Protein AF-R0JXA6-F1 (afdb_monomer)

Structure (mmCIF, N/CA/C/O backbone):
data_AF-R0JXA6-F1
#
_entry.id   AF-R0JXA6-F1
#
loop_
_atom_site.group_PDB
_atom_site.id
_atom_site.type_symbol
_atom_site.label_atom_id
_atom_site.label_alt_id
_atom_site.label_comp_id
_atom_site.label_asym_id
_atom_site.label_entity_id
_atom_site.label_seq_id
_atom_site.pdbx_PDB_ins_code
_atom_site.Cartn_x
_atom_site.Cartn_y
_atom_site.Cartn_z
_atom_site.occupancy
_atom_site.B_iso_or_equiv
_atom_site.auth_seq_id
_atom_site.auth_comp_id
_atom_site.auth_asym_id
_atom_site.auth_atom_id
_atom_site.pdbx_PDB_model_num
ATOM 1 N N . ILE A 1 1 ? 17.135 23.322 -21.094 1.00 38.09 1 ILE A N 1
ATOM 2 C CA . ILE A 1 1 ? 16.362 22.814 -19.926 1.00 38.09 1 ILE A CA 1
ATOM 3 C C . ILE A 1 1 ? 16.546 21.296 -19.694 1.00 38.09 1 ILE A C 1
ATOM 5 O O . ILE A 1 1 ? 16.528 20.871 -18.550 1.00 38.09 1 ILE A O 1
ATOM 9 N N . PHE A 1 2 ? 16.828 20.467 -20.714 1.00 28.83 2 PHE A N 1
ATOM 10 C CA . PHE A 1 2 ? 16.888 18.995 -20.566 1.00 28.83 2 PHE A CA 1
ATOM 11 C C . PHE A 1 2 ? 18.217 18.358 -20.090 1.00 28.83 2 PHE A C 1
ATOM 13 O O . PHE A 1 2 ? 18.237 17.161 -19.816 1.00 28.83 2 PHE A O 1
ATOM 20 N N . GLN A 1 3 ? 19.321 19.099 -19.949 1.00 36.72 3 GLN A N 1
ATOM 21 C CA . GLN A 1 3 ? 20.616 18.506 -19.553 1.00 36.72 3 GLN A CA 1
ATOM 22 C C . GLN A 1 3 ? 20.833 18.382 -18.031 1.00 36.72 3 GLN A C 1
ATOM 24 O O . GLN A 1 3 ? 21.657 17.581 -17.599 1.00 36.72 3 GLN A O 1
ATOM 29 N N . GLN A 1 4 ? 20.072 19.102 -17.200 1.00 40.25 4 GLN A N 1
ATOM 30 C CA . GLN A 1 4 ? 20.310 19.168 -15.746 1.00 40.25 4 GLN A CA 1
ATOM 31 C C . GLN A 1 4 ? 19.774 17.972 -14.932 1.00 40.25 4 GLN A C 1
ATOM 33 O O . GLN A 1 4 ? 19.965 17.925 -13.721 1.00 40.25 4 GLN A O 1
ATOM 38 N N . VAL A 1 5 ? 19.115 16.983 -15.552 1.00 53.22 5 VAL A N 1
ATOM 39 C CA . VAL A 1 5 ? 18.392 15.926 -14.807 1.00 53.22 5 VAL A CA 1
ATOM 40 C C . VAL A 1 5 ? 19.197 14.627 -14.637 1.00 53.22 5 VAL A C 1
ATOM 42 O O . VAL A 1 5 ? 18.775 13.761 -13.878 1.00 53.22 5 VAL A O 1
ATOM 45 N N . ARG A 1 6 ? 20.364 14.471 -15.282 1.00 52.91 6 ARG A N 1
ATOM 46 C CA . ARG A 1 6 ? 21.082 13.177 -15.326 1.00 52.91 6 ARG A CA 1
ATOM 47 C C . ARG A 1 6 ? 21.932 12.838 -14.098 1.00 52.91 6 ARG A C 1
ATOM 49 O O . ARG A 1 6 ? 22.171 11.658 -13.873 1.00 52.91 6 ARG A O 1
ATOM 56 N N . ARG A 1 7 ? 22.376 13.821 -13.309 1.00 54.47 7 ARG A N 1
ATOM 57 C CA . ARG A 1 7 ? 23.274 13.593 -12.162 1.00 54.47 7 ARG A CA 1
ATOM 58 C C . ARG A 1 7 ? 22.661 14.084 -10.848 1.00 54.47 7 ARG A C 1
ATOM 60 O O . ARG A 1 7 ? 21.887 15.044 -10.848 1.00 54.47 7 ARG A O 1
ATOM 67 N N . ASP A 1 8 ? 22.918 13.383 -9.746 1.00 60.38 8 ASP A N 1
ATOM 68 C CA . ASP A 1 8 ? 22.540 13.820 -8.397 1.00 60.38 8 ASP A CA 1
ATOM 69 C C . ASP A 1 8 ? 23.444 14.974 -7.909 1.00 60.38 8 ASP A C 1
ATOM 71 O O . ASP A 1 8 ? 24.370 15.398 -8.604 1.00 60.38 8 ASP A O 1
ATOM 75 N N . ARG A 1 9 ? 23.177 15.513 -6.709 1.00 51.94 9 ARG A N 1
ATOM 76 C CA . ARG A 1 9 ? 23.973 16.613 -6.121 1.00 51.94 9 ARG A CA 1
ATOM 77 C C . ARG A 1 9 ? 25.439 16.209 -5.850 1.00 51.94 9 ARG A C 1
ATOM 79 O O . ARG A 1 9 ? 26.263 17.081 -5.606 1.00 51.94 9 ARG A O 1
ATOM 86 N N . TYR A 1 10 ? 25.759 14.917 -5.929 1.00 64.31 10 TYR A N 1
ATOM 87 C CA . TYR A 1 10 ? 27.091 14.339 -5.747 1.00 64.31 10 TYR A CA 1
ATOM 88 C C . TYR A 1 10 ? 27.736 13.911 -7.077 1.00 64.31 10 TYR A C 1
ATOM 90 O O . TYR A 1 10 ? 28.777 13.261 -7.076 1.00 64.31 10 TYR A O 1
ATOM 98 N N . GLY A 1 11 ? 27.135 14.260 -8.221 1.00 62.19 11 GLY A N 1
ATOM 99 C CA . GLY A 1 11 ? 27.675 13.952 -9.544 1.00 62.19 11 GLY A CA 1
ATOM 100 C C . GLY A 1 11 ? 27.465 12.508 -10.012 1.00 62.19 11 GLY A C 1
ATOM 101 O O . GLY A 1 11 ? 27.946 12.165 -11.092 1.00 62.19 11 GLY A O 1
ATOM 102 N N . ARG A 1 12 ? 26.729 11.673 -9.267 1.00 62.22 12 ARG A N 1
ATOM 103 C CA . ARG A 1 12 ? 26.414 10.289 -9.662 1.00 62.22 12 ARG A CA 1
ATOM 104 C C . ARG A 1 12 ? 25.271 10.268 -10.661 1.00 62.22 12 ARG A C 1
ATOM 106 O O . ARG A 1 12 ? 24.335 11.058 -10.546 1.00 62.22 12 ARG A O 1
ATOM 113 N N . GLU A 1 13 ? 25.327 9.362 -11.630 1.00 63.69 13 GLU A N 1
ATOM 114 C CA . GLU A 1 13 ? 24.221 9.176 -12.567 1.00 63.69 13 GLU A CA 1
ATOM 115 C C . GLU A 1 13 ? 22.973 8.698 -11.825 1.00 63.69 13 GLU A C 1
ATOM 117 O O . GLU A 1 13 ? 23.016 7.751 -11.039 1.00 63.69 13 GLU A O 1
ATOM 122 N N . LYS A 1 14 ? 21.856 9.395 -12.043 1.00 52.75 14 LYS A N 1
ATOM 123 C CA . LYS A 1 14 ? 20.570 9.016 -11.459 1.00 52.75 14 LYS A CA 1
ATOM 124 C C . LYS A 1 14 ? 20.138 7.673 -12.034 1.00 52.75 14 LYS A C 1
ATOM 126 O O . LYS A 1 14 ? 20.163 7.488 -13.251 1.00 52.75 14 LYS A O 1
ATOM 131 N N . SER A 1 15 ? 19.713 6.759 -11.166 1.00 49.03 15 SER A N 1
ATOM 132 C CA . SER A 1 15 ? 19.233 5.450 -11.596 1.00 49.03 15 SER A CA 1
ATOM 133 C C . SER A 1 15 ? 17.968 5.586 -12.453 1.00 49.03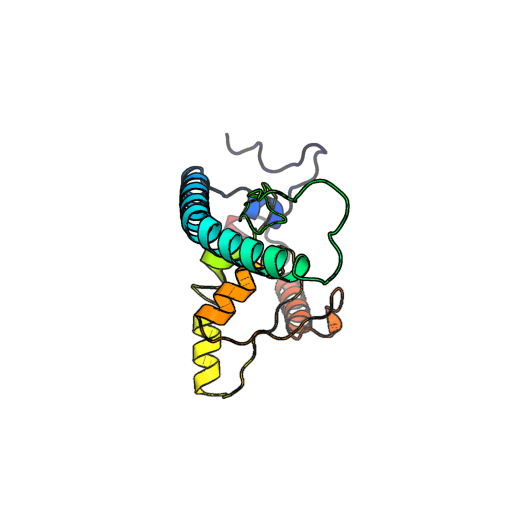 15 SER A C 1
ATOM 135 O O . SER A 1 15 ? 17.256 6.596 -12.416 1.00 49.03 15 SER A O 1
ATOM 137 N N . CYS A 1 16 ? 17.635 4.539 -13.208 1.00 45.44 16 CYS A N 1
ATOM 138 C CA . CYS A 1 16 ? 16.402 4.508 -13.999 1.00 45.44 16 CYS A CA 1
ATOM 139 C C . CYS A 1 16 ? 15.146 4.720 -13.118 1.00 45.44 16 CYS A C 1
ATOM 141 O O . CYS A 1 16 ? 14.184 5.361 -13.544 1.00 45.44 16 CYS A O 1
ATOM 143 N N . ALA A 1 17 ? 15.189 4.279 -11.852 1.00 42.88 17 ALA A N 1
ATOM 144 C CA . ALA A 1 17 ? 14.133 4.501 -10.861 1.00 42.88 17 ALA A CA 1
ATOM 145 C C . ALA A 1 17 ? 14.007 5.979 -10.435 1.00 42.88 17 ALA A C 1
ATOM 147 O O . ALA A 1 17 ? 12.894 6.496 -10.294 1.00 42.88 17 ALA A O 1
ATOM 148 N N . ASP A 1 18 ? 15.130 6.691 -10.307 1.00 41.84 18 ASP A N 1
ATOM 149 C CA . ASP A 1 18 ? 15.157 8.124 -9.987 1.00 41.84 18 ASP A CA 1
ATOM 150 C C . ASP A 1 18 ? 14.596 8.974 -11.136 1.00 41.84 18 ASP A C 1
ATOM 152 O O . ASP A 1 18 ? 13.889 9.962 -10.914 1.00 41.84 18 ASP A O 1
ATOM 156 N N . LEU A 1 19 ? 14.863 8.567 -12.381 1.00 45.12 19 LEU A N 1
ATOM 157 C CA . LEU A 1 19 ? 14.330 9.209 -13.585 1.00 45.12 19 LEU A CA 1
ATOM 158 C C . LEU A 1 19 ? 12.832 8.914 -13.783 1.00 45.12 19 LEU A C 1
ATOM 160 O O . LEU A 1 19 ? 12.080 9.815 -14.158 1.00 45.12 19 LEU A O 1
ATOM 164 N N . ALA A 1 20 ? 12.367 7.703 -13.461 1.00 43.88 20 ALA A N 1
ATOM 165 C CA . ALA A 1 20 ? 10.944 7.345 -13.475 1.00 43.88 20 ALA A CA 1
ATOM 166 C C . ALA A 1 20 ? 10.131 8.061 -12.374 1.00 43.88 20 ALA A C 1
ATOM 168 O O . ALA A 1 20 ? 8.941 8.347 -12.547 1.00 43.88 20 ALA A O 1
ATOM 169 N N . GLY A 1 21 ? 10.770 8.405 -11.250 1.00 45.66 21 GLY A N 1
ATOM 170 C CA . GLY A 1 21 ? 10.194 9.261 -10.207 1.00 45.66 21 GLY A CA 1
ATOM 171 C C . GLY A 1 21 ? 10.061 10.735 -10.615 1.00 45.66 21 GLY A C 1
ATOM 172 O O . GLY A 1 21 ? 9.166 11.426 -10.124 1.00 45.66 21 GLY A O 1
ATOM 173 N N . ALA A 1 22 ? 10.915 11.210 -11.529 1.00 45.78 22 ALA A N 1
ATOM 174 C CA . ALA A 1 22 ? 10.964 12.601 -11.986 1.00 45.78 22 ALA A CA 1
ATOM 175 C C . ALA A 1 22 ? 9.894 12.963 -13.038 1.00 45.78 22 ALA A C 1
ATOM 177 O O . ALA A 1 22 ? 9.630 14.145 -13.253 1.00 45.78 22 ALA A O 1
ATOM 178 N N . LEU A 1 23 ? 9.228 11.979 -13.650 1.00 52.34 23 LEU A N 1
ATOM 179 C CA . LEU A 1 23 ? 8.130 12.172 -14.610 1.00 52.34 23 LEU A CA 1
ATOM 180 C C . LEU A 1 23 ? 6.771 12.347 -13.907 1.00 52.34 23 LEU A C 1
ATOM 182 O O . LEU A 1 23 ? 5.798 11.694 -14.263 1.00 52.34 23 LEU A O 1
ATOM 186 N N . LYS A 1 24 ? 6.700 13.186 -12.867 1.00 61.78 24 LYS A N 1
ATOM 187 C CA . LYS A 1 24 ? 5.415 13.621 -12.293 1.00 61.78 24 LYS A CA 1
ATOM 188 C C . LYS A 1 24 ? 5.091 14.982 -12.890 1.00 61.78 24 LYS A C 1
ATOM 190 O O . LYS A 1 24 ? 5.736 15.971 -12.524 1.00 61.78 24 LYS A O 1
ATOM 195 N N . THR A 1 25 ? 4.120 15.039 -13.794 1.00 71.69 25 THR A N 1
ATOM 196 C CA . THR A 1 25 ? 3.626 16.317 -14.311 1.00 71.69 25 THR A CA 1
ATOM 197 C C . THR A 1 25 ? 3.020 17.128 -13.164 1.00 71.69 25 THR A C 1
ATOM 199 O O . THR A 1 25 ? 2.559 16.582 -12.157 1.00 71.69 25 THR A O 1
ATOM 202 N N . LYS A 1 26 ? 3.054 18.458 -13.273 1.00 79.81 26 LYS A N 1
ATOM 203 C CA . LYS A 1 26 ? 2.444 19.337 -12.266 1.00 79.81 26 LYS A CA 1
ATOM 204 C C . LYS A 1 26 ? 0.949 19.018 -12.096 1.00 79.81 26 LYS A C 1
ATOM 206 O O . LYS A 1 26 ? 0.497 18.868 -10.966 1.00 79.81 26 LYS A O 1
ATOM 211 N N . ALA A 1 27 ? 0.258 18.782 -13.211 1.00 81.50 27 ALA A N 1
ATOM 212 C CA . ALA A 1 27 ? -1.151 18.403 -13.241 1.00 81.50 27 ALA A CA 1
ATOM 213 C C . ALA A 1 27 ? -1.446 17.113 -12.452 1.00 81.50 27 ALA A C 1
ATOM 215 O O . ALA A 1 27 ? -2.366 17.090 -11.645 1.00 81.50 27 ALA A O 1
ATOM 216 N N . GLU A 1 28 ? -0.636 16.057 -12.596 1.00 81.44 28 GLU A N 1
ATOM 217 C CA . GLU A 1 28 ? -0.820 14.813 -11.824 1.00 81.44 28 GLU A CA 1
ATOM 218 C C . GLU A 1 28 ? -0.620 15.005 -10.316 1.00 81.44 28 GLU A C 1
ATOM 220 O O . GLU A 1 28 ? -1.199 14.280 -9.505 1.00 81.44 28 GLU A O 1
ATOM 225 N N . LYS A 1 29 ? 0.241 15.945 -9.908 1.00 84.12 29 LYS A N 1
ATOM 226 C CA . LYS A 1 29 ? 0.433 16.257 -8.485 1.00 84.12 29 LYS A CA 1
ATOM 227 C C . LYS A 1 29 ? -0.777 16.990 -7.922 1.00 84.12 29 LYS A C 1
ATOM 229 O O . LYS A 1 29 ? -1.217 16.644 -6.831 1.00 84.12 29 LYS A O 1
ATOM 234 N N . GLU A 1 30 ? -1.298 17.957 -8.668 1.00 88.06 30 GLU A N 1
ATOM 235 C CA . GLU A 1 30 ? -2.479 18.740 -8.297 1.00 88.06 30 GLU A CA 1
ATOM 236 C C . GLU A 1 30 ? -3.739 17.869 -8.258 1.00 88.06 30 GLU A C 1
ATOM 238 O O . GLU A 1 30 ? -4.468 17.900 -7.270 1.00 88.06 30 GLU A O 1
ATOM 243 N N . ASP A 1 31 ? -3.950 17.014 -9.263 1.00 89.06 31 ASP A N 1
ATOM 244 C CA . ASP A 1 31 ? -5.075 16.073 -9.284 1.00 89.06 31 ASP A CA 1
ATOM 245 C C . ASP A 1 31 ? -5.018 15.090 -8.110 1.00 89.06 31 ASP A C 1
ATOM 247 O O . ASP A 1 31 ? -6.015 14.878 -7.421 1.00 89.06 31 ASP A O 1
ATOM 251 N N . ALA A 1 32 ? -3.837 14.532 -7.830 1.00 89.56 32 ALA A N 1
ATOM 252 C CA . ALA A 1 32 ? -3.657 13.650 -6.685 1.00 89.56 32 ALA A CA 1
ATOM 253 C C . ALA A 1 32 ? -3.911 14.367 -5.354 1.00 89.56 32 ALA A C 1
ATOM 255 O O . ALA A 1 32 ? -4.528 13.786 -4.469 1.00 89.56 32 ALA A O 1
ATOM 256 N N . ALA A 1 33 ? -3.449 15.612 -5.200 1.00 91.75 33 ALA A N 1
ATOM 257 C CA . ALA A 1 33 ? -3.692 16.393 -3.990 1.00 91.75 33 ALA A CA 1
ATOM 258 C C . ALA A 1 33 ? -5.194 16.631 -3.781 1.00 91.75 33 ALA A C 1
ATOM 260 O O . ALA A 1 33 ? -5.701 16.346 -2.700 1.00 91.75 33 ALA A O 1
ATOM 261 N N . ARG A 1 34 ? -5.907 17.039 -4.839 1.00 94.06 34 ARG A N 1
ATOM 262 C CA . ARG A 1 34 ? -7.362 17.238 -4.820 1.00 94.06 34 ARG A CA 1
ATOM 263 C C . ARG A 1 34 ? -8.118 15.965 -4.440 1.00 94.06 34 ARG A C 1
ATOM 265 O O . ARG A 1 34 ? -9.003 16.008 -3.595 1.00 94.06 34 ARG A O 1
ATOM 272 N N . LYS A 1 35 ? -7.766 14.823 -5.035 1.00 93.50 35 LYS A N 1
ATOM 273 C CA . LYS A 1 35 ? -8.424 13.540 -4.734 1.00 93.50 35 LYS A CA 1
ATOM 274 C C . LYS A 1 35 ? -8.141 13.062 -3.313 1.00 93.50 35 LYS A C 1
ATOM 276 O O . LYS A 1 35 ? -9.040 12.574 -2.643 1.00 93.50 35 LYS A O 1
ATOM 281 N N . ILE A 1 36 ? -6.908 13.218 -2.832 1.00 93.81 36 ILE A N 1
ATOM 282 C CA . ILE A 1 36 ? -6.553 12.877 -1.447 1.00 93.81 36 ILE A CA 1
ATOM 283 C C . ILE A 1 36 ? -7.290 13.784 -0.457 1.00 93.81 36 ILE A C 1
ATOM 285 O O . ILE A 1 36 ? -7.693 13.323 0.605 1.00 93.81 36 ILE A O 1
ATOM 289 N N . GLU A 1 37 ? -7.474 15.060 -0.785 1.00 95.00 37 GLU A N 1
ATOM 290 C CA . GLU A 1 37 ? -8.262 15.984 0.029 1.00 95.00 37 GLU A CA 1
ATOM 291 C C . GLU A 1 37 ? -9.735 15.570 0.096 1.00 95.00 37 GLU A C 1
ATOM 293 O O . GLU A 1 37 ? -10.278 15.490 1.194 1.00 95.00 37 GLU A O 1
ATOM 298 N N . GLN A 1 38 ? -10.342 15.211 -1.039 1.00 94.88 38 GLN A N 1
ATOM 299 C CA . GLN A 1 38 ? -11.707 14.670 -1.080 1.00 94.88 38 GLN A CA 1
ATOM 300 C C . GLN A 1 38 ? -11.843 13.403 -0.229 1.00 94.88 38 GLN A C 1
ATOM 302 O O . GLN A 1 38 ? -12.703 13.344 0.644 1.00 94.88 38 GLN A O 1
ATOM 307 N N . LEU A 1 39 ? -10.935 12.437 -0.398 1.00 93.19 39 LEU A N 1
ATOM 308 C CA . LEU A 1 39 ? -10.937 11.214 0.409 1.00 93.19 39 LEU A CA 1
ATOM 309 C C . LEU A 1 39 ? -10.770 11.509 1.901 1.00 93.19 39 LEU A C 1
ATOM 311 O O . LEU A 1 39 ? -11.441 10.909 2.730 1.00 93.19 39 LEU A O 1
ATOM 315 N N . ASN A 1 40 ? -9.896 12.445 2.270 1.00 95.44 40 ASN A N 1
ATOM 316 C CA . ASN A 1 40 ? -9.742 12.839 3.667 1.00 95.44 40 ASN A CA 1
ATOM 317 C C . ASN A 1 40 ? -11.005 13.501 4.230 1.00 95.44 40 ASN A C 1
ATOM 319 O O . ASN A 1 40 ? -11.307 13.276 5.397 1.00 95.44 40 ASN A O 1
ATOM 323 N N . ALA A 1 41 ? -11.728 14.293 3.434 1.00 95.44 41 ALA A N 1
ATOM 324 C CA . ALA A 1 41 ? -12.981 14.917 3.856 1.00 95.44 41 ALA A CA 1
ATOM 325 C C . ALA A 1 41 ? -14.085 13.878 4.117 1.00 95.44 41 ALA A C 1
ATOM 327 O O . ALA A 1 41 ? -14.880 14.048 5.038 1.00 95.44 41 ALA A O 1
ATOM 328 N N . GLU A 1 42 ? -14.103 12.791 3.345 1.00 93.44 42 GLU A N 1
ATOM 329 C CA . GLU A 1 42 ? -15.022 11.664 3.539 1.00 93.44 42 GLU A CA 1
ATOM 330 C C . GLU A 1 42 ? -14.611 10.775 4.725 1.00 93.44 42 GLU A C 1
ATOM 332 O O . GLU A 1 42 ? -15.461 10.325 5.491 1.00 93.44 42 GLU A O 1
ATOM 337 N N . LEU A 1 43 ? -13.309 10.539 4.911 1.00 93.00 43 LEU A N 1
ATOM 338 C CA . LEU A 1 43 ? -12.784 9.646 5.950 1.00 93.00 43 LEU A CA 1
ATOM 339 C C . LEU A 1 43 ? -12.745 10.277 7.343 1.00 93.00 43 LEU A C 1
ATOM 341 O O . LEU A 1 43 ? -12.917 9.565 8.330 1.00 93.00 43 LEU A O 1
ATOM 345 N N . GLU A 1 44 ? -12.505 11.585 7.448 1.00 94.75 44 GLU A N 1
ATOM 346 C CA . GLU A 1 44 ? -12.400 12.278 8.735 1.00 94.75 44 GLU A CA 1
ATOM 347 C C . GLU A 1 44 ? -13.613 12.067 9.658 1.00 94.75 44 GLU A C 1
ATOM 349 O O . GLU A 1 44 ? -13.389 11.718 10.822 1.00 94.75 44 GLU A O 1
ATOM 354 N N . PRO A 1 45 ? -14.876 12.244 9.215 1.00 95.62 45 PRO A N 1
ATOM 355 C CA . PRO A 1 45 ? -16.024 12.012 10.088 1.00 95.62 45 PRO A CA 1
ATOM 356 C C . PRO A 1 45 ? -16.117 10.554 10.550 1.00 95.62 45 PRO A C 1
ATOM 358 O O . PRO A 1 45 ? -16.340 10.327 11.736 1.00 95.62 45 PRO A O 1
ATOM 361 N N . LEU A 1 46 ? -15.862 9.588 9.662 1.00 92.81 46 LEU A N 1
ATOM 362 C CA . LEU A 1 46 ? -15.917 8.157 9.983 1.00 92.81 46 LEU A CA 1
ATOM 363 C C . LEU A 1 46 ? -14.873 7.777 11.039 1.00 92.81 46 LEU A C 1
ATOM 365 O O . LEU A 1 46 ? -15.186 7.161 12.054 1.00 92.81 46 LEU A O 1
ATOM 369 N N . GLN A 1 47 ? -13.628 8.210 10.843 1.00 92.81 47 GLN A N 1
ATOM 370 C CA . GLN A 1 47 ? -12.550 7.944 11.794 1.00 92.81 47 GLN A CA 1
ATOM 371 C C . GLN A 1 47 ? -12.748 8.676 13.125 1.00 92.81 47 GLN A C 1
ATOM 373 O O . GLN A 1 47 ? -12.361 8.164 14.176 1.00 92.81 47 GLN A O 1
ATOM 378 N N . ARG A 1 48 ? -13.354 9.868 13.103 1.00 94.12 48 ARG A N 1
ATOM 379 C CA . ARG A 1 48 ? -13.727 10.579 14.328 1.00 94.12 48 ARG A CA 1
ATOM 380 C C . ARG A 1 48 ? -14.780 9.798 15.109 1.00 94.12 48 ARG A C 1
ATOM 382 O O . ARG A 1 48 ? -14.618 9.652 16.315 1.00 94.12 48 ARG A O 1
ATOM 389 N N . GLU A 1 49 ? -15.814 9.284 14.450 1.00 93.56 49 GLU A N 1
ATOM 390 C CA . GLU A 1 49 ? -16.858 8.474 15.093 1.00 93.56 49 GLU A CA 1
ATOM 391 C C . GLU A 1 49 ? -16.281 7.192 15.709 1.00 93.56 49 GLU A C 1
ATOM 393 O O . GLU A 1 49 ? -16.524 6.904 16.883 1.00 93.56 49 GLU A O 1
ATOM 398 N N . GLU A 1 50 ? -15.434 6.462 14.976 1.00 91.69 50 GLU A N 1
ATOM 399 C CA . GLU A 1 50 ? -14.724 5.290 15.511 1.00 91.69 50 GLU A CA 1
ATOM 400 C C . GLU A 1 50 ? -13.842 5.646 16.719 1.00 91.69 50 GLU A C 1
ATOM 402 O O . GLU A 1 50 ? -13.784 4.918 17.720 1.00 91.69 50 GLU A O 1
ATOM 407 N N . TRP A 1 51 ? -13.161 6.790 16.659 1.00 93.44 51 TRP A N 1
ATOM 408 C CA . TRP A 1 51 ? -12.344 7.279 17.761 1.00 93.44 51 TRP A CA 1
ATOM 409 C C . TRP A 1 51 ? -13.188 7.653 18.986 1.00 93.44 51 TRP A C 1
ATOM 411 O O . TRP A 1 51 ? -12.827 7.308 20.111 1.00 93.44 51 TRP A O 1
ATOM 421 N N . GLU A 1 52 ? -14.327 8.314 18.792 1.00 92.56 52 GLU A N 1
ATOM 422 C CA . GLU A 1 52 ? -15.248 8.680 19.870 1.00 92.56 52 GLU A CA 1
ATOM 423 C C . GLU A 1 52 ? -15.834 7.440 20.547 1.00 92.56 52 GLU A C 1
ATOM 425 O O . GLU A 1 52 ? -15.850 7.366 21.778 1.00 92.56 52 GLU A O 1
ATOM 430 N N . LEU A 1 53 ? -16.241 6.436 19.766 1.00 91.38 53 LEU A N 1
ATOM 431 C CA . LEU A 1 53 ? -16.727 5.155 20.278 1.00 91.38 53 LEU A CA 1
ATOM 432 C C . LEU A 1 53 ? -15.644 4.427 21.077 1.00 91.38 53 LEU A C 1
ATOM 434 O O . LEU A 1 53 ? -15.866 4.059 22.234 1.00 91.38 53 LEU A O 1
ATOM 438 N N . SER A 1 54 ? -14.454 4.262 20.498 1.00 89.31 54 SER A N 1
ATOM 439 C CA . SER A 1 54 ? -13.351 3.552 21.149 1.00 89.31 54 SER A CA 1
ATOM 440 C C . SER A 1 54 ? -12.874 4.256 22.422 1.00 89.31 54 SER A C 1
ATOM 442 O O . SER A 1 54 ? -12.670 3.604 23.449 1.00 89.31 54 SER A O 1
ATOM 444 N N . GLU A 1 55 ? -12.751 5.585 22.415 1.00 88.06 55 GLU A N 1
ATOM 445 C CA . GLU A 1 55 ? -12.360 6.347 23.599 1.00 88.06 55 GLU A CA 1
ATOM 446 C C . GLU A 1 55 ? -13.473 6.375 24.651 1.00 88.06 55 GLU A C 1
ATOM 448 O O . GLU A 1 55 ? -13.175 6.260 25.844 1.00 88.06 55 GLU A O 1
ATOM 453 N N . SER A 1 56 ? -14.742 6.471 24.242 1.00 84.69 56 SER A N 1
ATOM 454 C CA . SER A 1 56 ? -15.891 6.360 25.147 1.00 84.69 56 SER A CA 1
ATOM 455 C C . SER A 1 56 ? -15.857 5.025 25.888 1.00 84.69 56 SER A C 1
ATOM 457 O O . SER A 1 56 ? -15.803 5.026 27.121 1.00 84.69 56 SER A O 1
ATOM 459 N N . MET A 1 57 ? -15.738 3.907 25.159 1.00 86.62 57 MET A N 1
ATOM 460 C CA . MET A 1 57 ? -15.606 2.556 25.721 1.00 86.62 57 MET A CA 1
ATOM 461 C C . MET A 1 57 ? -14.384 2.426 26.636 1.00 86.62 57 MET A C 1
ATOM 463 O O . MET A 1 57 ? -14.471 1.901 27.748 1.00 86.62 57 MET A O 1
ATOM 467 N N . ARG A 1 58 ? -13.230 2.969 26.223 1.00 82.75 58 ARG A N 1
ATOM 468 C CA . ARG A 1 58 ? -11.994 2.974 27.025 1.00 82.75 58 ARG A CA 1
ATOM 469 C C . ARG A 1 58 ? -12.174 3.701 28.361 1.00 82.75 58 ARG A C 1
ATOM 471 O O . ARG A 1 58 ? -11.422 3.438 29.311 1.00 82.75 58 ARG A O 1
ATOM 478 N N . ARG A 1 59 ? -13.110 4.649 28.436 1.00 77.81 59 ARG A N 1
ATOM 479 C CA . ARG A 1 59 ? -13.395 5.470 29.618 1.00 77.81 59 ARG A CA 1
ATOM 480 C C . ARG A 1 59 ? -14.606 5.001 30.421 1.00 77.81 59 ARG A C 1
ATOM 482 O O . ARG A 1 59 ? -14.730 5.459 31.551 1.00 77.81 59 ARG A O 1
ATOM 489 N N . THR A 1 60 ? -15.421 4.069 29.926 1.00 77.44 60 THR A N 1
ATOM 490 C CA . THR A 1 60 ? -16.586 3.509 30.646 1.00 77.44 60 THR A CA 1
ATOM 491 C C . THR A 1 60 ? -16.210 2.569 31.808 1.00 77.44 60 THR A C 1
ATOM 493 O O . THR A 1 60 ? -17.068 1.903 32.376 1.00 77.44 60 THR A O 1
ATOM 496 N N . GLY A 1 61 ? -14.931 2.485 32.189 1.00 71.00 61 GLY A N 1
ATOM 497 C CA . GLY A 1 61 ? -14.498 1.690 33.341 1.00 71.00 61 GLY A CA 1
ATOM 498 C C . GLY A 1 61 ? -14.978 2.262 34.683 1.00 71.00 61 GLY A C 1
ATOM 499 O O . GLY A 1 61 ? -15.189 3.462 34.819 1.00 71.00 61 GLY A O 1
ATOM 500 N N . LEU A 1 62 ? -15.060 1.408 35.712 1.00 62.97 62 LEU A N 1
ATOM 501 C CA . LEU A 1 62 ? -15.506 1.764 37.075 1.00 62.97 62 LEU A CA 1
ATOM 502 C C . LEU A 1 62 ? -14.684 2.869 37.769 1.00 62.97 62 LEU A C 1
ATOM 504 O O . LEU A 1 62 ? -15.128 3.433 38.766 1.00 62.97 62 LEU A O 1
ATOM 508 N N . ARG A 1 63 ? -13.472 3.170 37.286 1.00 70.38 63 ARG A N 1
ATOM 509 C CA . ARG A 1 63 ? -12.605 4.221 37.836 1.00 70.38 63 ARG A CA 1
ATOM 510 C C . ARG A 1 63 ? -12.431 5.344 36.824 1.00 70.38 63 ARG A C 1
ATOM 512 O O . ARG A 1 63 ? -11.974 5.109 35.705 1.00 70.38 63 ARG A O 1
ATOM 519 N N . ASN A 1 64 ? -12.686 6.576 37.263 1.00 70.88 64 ASN A N 1
ATOM 520 C CA . ASN A 1 64 ? -12.313 7.767 36.509 1.00 70.88 64 ASN A CA 1
ATOM 521 C C . ASN A 1 64 ? -10.800 7.763 36.260 1.00 70.88 64 ASN A C 1
ATOM 523 O O . ASN A 1 64 ? -10.005 7.819 37.198 1.00 70.88 64 ASN A O 1
ATOM 527 N N . LYS A 1 65 ? -10.399 7.694 34.987 1.00 74.56 65 LYS A N 1
ATOM 528 C CA . LYS A 1 65 ? -8.986 7.791 34.613 1.00 74.56 65 LYS A CA 1
ATOM 529 C C . LYS A 1 65 ? -8.484 9.216 34.891 1.00 74.56 65 LYS A C 1
ATOM 531 O O . LYS A 1 65 ? -9.103 10.160 34.387 1.00 74.56 65 LYS A O 1
ATOM 536 N N . PRO A 1 66 ? -7.393 9.383 35.663 1.00 77.06 66 PRO A N 1
ATOM 537 C CA . PRO A 1 66 ? -6.826 10.696 35.943 1.00 77.06 66 PRO A CA 1
ATOM 538 C C . PRO A 1 66 ? -6.256 11.331 34.665 1.00 77.06 66 PRO A C 1
ATOM 540 O O . PRO A 1 66 ? -5.826 10.631 33.748 1.00 77.06 66 PRO A O 1
ATOM 543 N N . GLY A 1 67 ? -6.239 12.665 34.613 1.00 82.19 67 GLY A N 1
ATOM 544 C CA . GLY A 1 67 ? -5.654 13.440 33.513 1.00 82.19 67 GLY A CA 1
ATOM 545 C C . GLY A 1 67 ? -6.661 14.061 32.536 1.00 82.19 67 GLY A C 1
ATOM 546 O O . GLY A 1 67 ? -7.876 13.862 32.620 1.00 82.19 67 GLY A O 1
ATOM 547 N N . ARG A 1 68 ? -6.136 14.864 31.600 1.00 82.81 68 ARG A N 1
ATOM 548 C CA . ARG A 1 68 ? -6.928 15.594 30.596 1.00 82.81 68 ARG A CA 1
ATOM 549 C C . ARG A 1 68 ? -7.655 14.614 29.670 1.00 82.81 68 ARG A C 1
ATOM 551 O O . ARG A 1 68 ? -7.071 13.635 29.208 1.00 82.81 68 ARG A O 1
ATOM 558 N N . LYS A 1 69 ? -8.925 14.900 29.362 1.00 82.56 69 LYS A N 1
ATOM 559 C CA . LYS A 1 69 ? -9.673 14.150 28.343 1.00 82.56 69 LYS A CA 1
ATOM 560 C C . LYS A 1 69 ? -8.953 14.282 26.994 1.00 82.56 69 LYS A C 1
ATOM 562 O O . LYS A 1 69 ? -8.616 15.410 26.617 1.00 82.56 69 LYS A O 1
ATOM 567 N N . PRO A 1 70 ? -8.683 13.171 26.291 1.00 86.69 70 PRO A N 1
ATOM 568 C CA . PRO A 1 70 ? -8.074 13.256 24.977 1.00 86.69 70 PRO A CA 1
ATOM 569 C C . PRO A 1 70 ? -9.039 13.964 24.021 1.00 86.69 70 PRO A C 1
ATOM 571 O O . PRO A 1 70 ? -10.251 13.975 24.231 1.00 86.69 70 PRO A O 1
ATOM 574 N N . GLN A 1 71 ? -8.476 14.623 23.017 1.00 90.44 71 GLN A N 1
ATOM 575 C CA . GLN A 1 71 ? -9.212 15.401 22.026 1.00 90.44 71 GLN A CA 1
ATOM 576 C C . GLN A 1 71 ? -8.882 14.845 20.649 1.00 90.44 71 GLN A C 1
ATOM 578 O O . GLN A 1 71 ? -7.719 14.523 20.388 1.00 90.44 71 GLN A O 1
ATOM 583 N N . TRP A 1 72 ? -9.893 14.772 19.787 1.00 92.12 72 TRP A N 1
ATOM 584 C CA . TRP A 1 72 ? -9.723 14.355 18.404 1.00 92.12 72 TRP A CA 1
ATOM 585 C C . TRP A 1 72 ? -8.730 15.259 17.665 1.00 92.12 72 TRP A C 1
ATOM 587 O O . TRP A 1 72 ? -8.720 16.480 17.850 1.00 92.12 72 TRP A O 1
ATOM 597 N N . ARG A 1 73 ? -7.879 14.654 16.831 1.00 93.06 73 ARG A N 1
ATOM 598 C CA . ARG A 1 73 ? -6.932 15.359 15.958 1.00 93.06 73 ARG A CA 1
ATOM 599 C C . ARG A 1 73 ? -6.803 14.615 14.638 1.00 93.06 73 ARG A C 1
ATOM 601 O O . ARG A 1 73 ? -6.495 13.429 14.647 1.00 93.06 73 ARG A O 1
ATOM 608 N N . TRP A 1 74 ? -6.942 15.324 13.521 1.00 93.94 74 TRP A N 1
ATOM 609 C CA . TRP A 1 74 ? -6.810 14.747 12.183 1.00 93.94 74 TRP A CA 1
ATOM 610 C C . TRP A 1 74 ? -5.353 14.754 11.698 1.00 93.94 74 TRP A C 1
ATOM 612 O O . TRP A 1 74 ? -4.820 15.773 11.256 1.00 93.94 74 TRP A O 1
ATOM 622 N N . THR A 1 75 ? -4.673 13.618 11.836 1.00 93.38 75 THR A N 1
ATOM 623 C CA . THR A 1 75 ? -3.225 13.445 11.632 1.00 93.38 75 THR A CA 1
ATOM 624 C C . THR A 1 75 ? -2.929 12.128 10.917 1.00 93.38 75 THR A C 1
ATOM 626 O O . THR A 1 75 ? -3.777 11.243 10.885 1.00 93.38 75 THR A O 1
ATOM 629 N N . GLU A 1 76 ? -1.718 11.964 10.369 1.00 90.19 76 GLU A N 1
ATOM 630 C CA . GLU A 1 76 ? -1.300 10.705 9.716 1.00 90.19 76 GLU A CA 1
ATOM 631 C C . GLU A 1 76 ? -1.491 9.475 10.619 1.00 90.19 76 GLU A C 1
ATOM 633 O O . GLU A 1 76 ? -1.910 8.424 10.149 1.00 90.19 76 GLU A O 1
ATOM 638 N N . ASN A 1 77 ? -1.227 9.619 11.923 1.00 86.75 77 ASN A N 1
ATOM 639 C CA . ASN A 1 77 ? -1.348 8.527 12.893 1.00 86.75 77 ASN A CA 1
ATOM 640 C C . ASN A 1 77 ? -2.797 8.192 13.237 1.00 86.75 77 ASN A C 1
ATOM 642 O O . ASN A 1 77 ? -3.081 7.059 13.612 1.00 86.75 77 ASN A O 1
ATOM 646 N N . THR A 1 78 ? -3.687 9.183 13.177 1.00 87.25 78 THR A N 1
ATOM 647 C CA . THR A 1 78 ? -5.111 8.947 13.412 1.00 87.25 78 THR A CA 1
ATOM 648 C C . THR A 1 78 ? -5.801 8.389 12.180 1.00 87.25 78 THR A C 1
ATOM 650 O O . THR A 1 78 ? -6.788 7.703 12.377 1.00 87.25 78 THR A O 1
ATOM 653 N N . GLY A 1 79 ? -5.197 8.563 10.993 1.00 88.31 79 GLY A N 1
ATOM 654 C CA . GLY A 1 79 ? -5.550 7.905 9.731 1.00 88.31 79 GLY A CA 1
ATOM 655 C C . GLY A 1 79 ? -5.771 8.865 8.554 1.00 88.31 79 GLY A C 1
ATOM 656 O O . GLY A 1 79 ? -6.285 8.456 7.512 1.00 88.31 79 GLY A O 1
ATOM 657 N N . LYS A 1 80 ? -5.333 10.128 8.677 1.00 93.19 80 LYS A N 1
ATO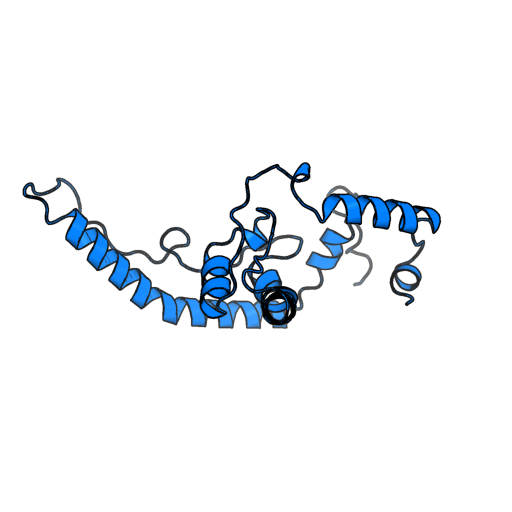M 658 C CA . LYS A 1 80 ? -5.266 11.083 7.563 1.00 93.19 80 LYS A CA 1
ATOM 659 C C . LYS A 1 80 ? -4.328 10.574 6.470 1.00 93.19 80 LYS A C 1
ATOM 661 O O . LYS A 1 80 ? -3.142 10.336 6.710 1.00 93.19 80 LYS A O 1
ATOM 666 N N . LEU A 1 81 ? -4.824 10.521 5.241 1.00 93.38 81 LEU A N 1
ATOM 667 C CA . LEU A 1 81 ? -4.044 10.158 4.067 1.00 93.38 81 LEU A CA 1
ATOM 668 C C . LEU A 1 81 ? -3.110 11.303 3.680 1.00 93.38 81 LEU A C 1
ATOM 670 O O . LEU A 1 81 ? -3.548 12.417 3.382 1.00 93.38 81 LEU A O 1
ATOM 674 N N . VAL A 1 82 ? -1.807 11.021 3.647 1.00 91.88 82 VAL A N 1
ATOM 675 C CA . VAL A 1 82 ? -0.786 11.987 3.233 1.00 91.88 82 VAL A CA 1
ATOM 676 C C . VAL A 1 82 ? 0.123 11.372 2.179 1.00 91.88 82 VAL A C 1
ATOM 678 O O . VAL A 1 82 ? 0.640 10.260 2.309 1.00 91.88 82 VAL A O 1
ATOM 681 N N . ARG A 1 83 ? 0.352 12.131 1.107 1.00 89.50 83 ARG A N 1
ATOM 682 C CA . ARG A 1 83 ? 1.291 11.768 0.048 1.00 89.50 83 ARG A CA 1
ATOM 683 C C . ARG A 1 83 ? 2.611 12.500 0.252 1.00 89.50 83 ARG A C 1
ATOM 685 O O . ARG A 1 83 ? 2.702 13.704 0.028 1.00 89.50 83 ARG A O 1
ATOM 692 N N . LYS A 1 84 ? 3.646 11.760 0.649 1.00 84.44 84 LYS A N 1
ATOM 693 C CA . LYS A 1 84 ? 4.985 12.317 0.884 1.00 84.44 84 LYS A CA 1
ATOM 694 C C . LYS A 1 84 ? 5.757 12.499 -0.431 1.00 84.44 84 LYS A C 1
ATOM 696 O O . LYS A 1 84 ? 5.638 11.664 -1.335 1.00 84.44 84 LYS A O 1
ATOM 701 N N . PRO A 1 85 ? 6.554 13.573 -0.568 1.00 73.62 85 PRO A N 1
ATOM 702 C CA . PRO A 1 85 ? 7.461 13.724 -1.697 1.00 73.62 85 PRO A CA 1
ATOM 703 C C . PRO A 1 85 ? 8.589 12.687 -1.599 1.00 73.62 85 PRO A C 1
ATOM 705 O O . PRO A 1 85 ? 9.198 12.518 -0.548 1.00 73.62 85 PRO A O 1
ATOM 708 N N . GLY A 1 86 ? 8.877 11.996 -2.701 1.00 69.19 86 GLY A N 1
ATOM 709 C CA . GLY A 1 86 ? 9.920 10.973 -2.760 1.00 69.19 86 GLY A CA 1
ATOM 710 C C . GLY A 1 86 ? 10.206 10.516 -4.190 1.00 69.19 86 GLY A C 1
ATOM 711 O O . GLY A 1 86 ? 9.393 10.746 -5.097 1.00 69.19 86 GLY A O 1
ATOM 712 N N . GLY A 1 87 ? 11.376 9.899 -4.379 1.00 67.31 87 GLY A N 1
ATOM 713 C CA . GLY A 1 87 ? 11.739 9.182 -5.604 1.00 67.31 87 GLY A CA 1
ATOM 714 C C . GLY A 1 87 ? 10.975 7.859 -5.720 1.00 67.31 87 GLY A C 1
ATOM 715 O O . GLY A 1 87 ? 10.585 7.279 -4.711 1.00 67.31 87 GLY A O 1
ATOM 716 N N . GLY A 1 88 ? 10.733 7.397 -6.949 1.00 77.81 88 GLY A N 1
ATOM 717 C CA . GLY A 1 88 ? 10.027 6.139 -7.216 1.00 77.81 88 GLY A CA 1
ATOM 718 C C . GLY A 1 88 ? 8.490 6.212 -7.218 1.00 77.81 88 GLY A C 1
ATOM 719 O O . GLY A 1 88 ? 7.875 7.280 -7.364 1.00 77.81 88 GLY A O 1
ATOM 720 N N . ILE A 1 89 ? 7.870 5.030 -7.139 1.00 84.25 89 ILE A N 1
ATOM 721 C CA . ILE A 1 89 ? 6.415 4.834 -7.110 1.00 84.25 89 ILE A CA 1
ATOM 722 C C . ILE A 1 89 ? 5.942 4.951 -5.656 1.00 84.25 89 ILE A C 1
ATOM 724 O O . ILE A 1 89 ? 6.379 4.199 -4.793 1.00 84.25 89 ILE A O 1
ATOM 728 N N . ASP A 1 90 ? 5.066 5.921 -5.390 1.00 90.62 90 ASP A N 1
ATOM 729 C CA . ASP A 1 90 ? 4.422 6.103 -4.084 1.00 90.62 90 ASP A CA 1
ATOM 730 C C . ASP A 1 90 ? 3.128 5.273 -3.985 1.00 90.62 90 ASP A C 1
ATOM 732 O O . ASP A 1 90 ? 2.636 4.774 -4.997 1.00 90.62 90 ASP A O 1
ATOM 736 N N . TRP A 1 91 ? 2.568 5.134 -2.776 1.00 92.12 91 TRP A N 1
ATOM 737 C CA . TRP A 1 91 ? 1.352 4.339 -2.538 1.00 92.12 91 TRP A CA 1
ATOM 738 C C . TRP A 1 91 ? 0.172 4.785 -3.418 1.00 92.12 91 TRP A C 1
ATOM 740 O O . TRP A 1 91 ? -0.544 3.946 -3.957 1.00 92.12 91 TRP A O 1
ATOM 750 N N . TRP A 1 92 ? 0.018 6.098 -3.635 1.00 92.12 92 TRP A N 1
ATOM 751 C CA . TRP A 1 92 ? -1.056 6.668 -4.449 1.00 92.12 92 TRP A CA 1
ATOM 752 C C . TRP A 1 92 ? -0.922 6.266 -5.919 1.00 92.12 92 TRP A C 1
ATOM 754 O O . TRP A 1 92 ? -1.889 5.837 -6.548 1.00 92.12 92 TRP A O 1
ATOM 764 N N . ARG A 1 93 ? 0.285 6.385 -6.484 1.00 89.50 93 ARG A N 1
ATOM 765 C CA . ARG A 1 93 ? 0.566 5.949 -7.858 1.00 89.50 93 ARG A CA 1
ATOM 766 C C . ARG A 1 93 ? 0.463 4.444 -7.998 1.00 89.50 93 ARG A C 1
ATOM 768 O O . ARG A 1 93 ? -0.081 3.987 -8.994 1.00 89.50 93 ARG A O 1
ATOM 775 N N . TYR A 1 94 ? 0.972 3.690 -7.027 1.00 92.31 94 TYR A N 1
ATOM 776 C CA . TYR A 1 94 ? 0.827 2.241 -7.020 1.00 92.31 94 TYR A CA 1
ATOM 777 C C . TYR A 1 94 ? -0.650 1.863 -7.116 1.00 92.31 94 TYR A C 1
ATOM 779 O O . TYR A 1 94 ? -1.049 1.143 -8.026 1.00 92.31 94 TYR A O 1
ATOM 787 N N . GLN A 1 95 ? -1.476 2.466 -6.262 1.00 93.12 95 GLN A N 1
ATOM 788 C CA . GLN A 1 95 ? -2.908 2.224 -6.225 1.00 93.12 95 GLN A CA 1
ATOM 789 C C . GLN A 1 95 ? -3.593 2.554 -7.564 1.00 93.12 95 GLN A C 1
ATOM 791 O O . GLN A 1 95 ? -4.272 1.712 -8.146 1.00 93.12 95 GLN A O 1
ATOM 796 N N . ASN A 1 96 ? -3.380 3.768 -8.079 1.00 90.88 96 ASN A N 1
ATOM 797 C CA . ASN A 1 96 ? -4.108 4.283 -9.244 1.00 90.88 96 ASN A CA 1
ATOM 798 C C . ASN A 1 96 ? -3.569 3.791 -10.596 1.00 90.88 96 ASN A C 1
ATOM 800 O O . ASN A 1 96 ? -4.312 3.785 -11.571 1.00 90.88 96 ASN A O 1
ATOM 804 N N . CYS A 1 97 ? -2.289 3.425 -10.694 1.00 89.56 97 CYS A N 1
ATOM 805 C CA . CYS A 1 97 ? -1.663 3.035 -11.963 1.00 89.56 97 CYS A CA 1
ATOM 806 C C . CYS A 1 97 ? -1.412 1.527 -12.086 1.00 89.56 97 CYS A C 1
ATOM 808 O O . CYS A 1 97 ? -1.197 1.045 -13.201 1.00 89.56 97 CYS A O 1
ATOM 810 N N . ILE A 1 98 ? -1.369 0.801 -10.964 1.00 92.06 98 ILE A N 1
ATOM 811 C CA . ILE A 1 98 ? -1.008 -0.621 -10.926 1.00 92.06 98 ILE A CA 1
ATOM 812 C C . ILE A 1 98 ? -2.118 -1.429 -10.257 1.00 92.06 98 ILE A C 1
ATOM 814 O O . ILE A 1 98 ? -2.727 -2.256 -10.928 1.00 92.06 98 ILE A O 1
ATOM 818 N N . LEU A 1 99 ? -2.412 -1.173 -8.980 1.00 93.19 99 LEU A N 1
ATOM 819 C CA . LEU A 1 99 ? -3.321 -2.004 -8.189 1.00 93.19 99 LEU A CA 1
ATOM 820 C C . LEU A 1 99 ? -4.722 -2.067 -8.810 1.00 93.19 99 LEU A C 1
ATOM 822 O O . LEU A 1 99 ? -5.150 -3.127 -9.256 1.00 93.19 99 LEU A O 1
ATOM 826 N N . ILE A 1 100 ? -5.405 -0.923 -8.896 1.00 93.44 100 ILE A N 1
ATOM 827 C CA . ILE A 1 100 ? -6.785 -0.837 -9.387 1.00 93.44 100 ILE A CA 1
ATOM 828 C C . ILE A 1 100 ? -6.891 -1.197 -10.877 1.00 93.44 100 ILE A C 1
ATOM 830 O O . ILE A 1 100 ? -7.716 -2.042 -11.212 1.00 93.44 100 ILE A O 1
ATOM 834 N N . PRO A 1 101 ? -6.102 -0.607 -11.799 1.00 95.00 101 PRO A N 1
ATOM 835 C CA . PRO A 1 101 ? -6.325 -0.836 -13.227 1.00 95.00 101 PRO A CA 1
ATOM 836 C C . PRO A 1 101 ? -5.715 -2.132 -13.776 1.00 95.00 101 PRO A C 1
ATOM 838 O O . PRO A 1 101 ? -6.056 -2.503 -14.894 1.00 95.00 101 PRO A O 1
ATOM 841 N N . LYS A 1 102 ? -4.778 -2.784 -13.072 1.00 94.25 102 LYS A N 1
ATOM 842 C CA . LYS A 1 102 ? -4.050 -3.950 -13.610 1.00 94.25 102 LYS A CA 1
ATOM 843 C C . LYS A 1 102 ? -4.125 -5.162 -12.696 1.00 94.25 102 LYS A C 1
ATOM 845 O O . LYS A 1 102 ? -4.580 -6.214 -13.126 1.00 94.25 102 LYS A O 1
ATOM 850 N N . LEU A 1 103 ? -3.682 -5.016 -11.448 1.00 94.69 103 LEU A N 1
ATOM 851 C CA . LEU A 1 103 ? -3.520 -6.156 -10.546 1.00 94.69 103 LEU A CA 1
ATOM 852 C C . LEU A 1 103 ? -4.866 -6.740 -10.114 1.00 94.69 103 LEU A C 1
ATOM 854 O O . LEU A 1 103 ? -5.033 -7.952 -10.142 1.00 94.69 103 LEU A O 1
ATOM 858 N N . ILE A 1 104 ? -5.832 -5.892 -9.758 1.00 95.62 104 ILE A N 1
ATOM 859 C CA . ILE A 1 104 ? -7.161 -6.338 -9.328 1.00 95.62 104 ILE A CA 1
ATOM 860 C C . ILE A 1 104 ? -7.932 -7.028 -10.461 1.00 95.62 104 ILE A C 1
ATOM 862 O O . ILE A 1 104 ? -8.426 -8.128 -10.220 1.00 95.62 104 ILE A O 1
ATOM 866 N N . PRO A 1 105 ? -8.023 -6.469 -11.685 1.00 96.62 105 PRO A N 1
ATOM 867 C CA . PRO A 1 105 ? -8.625 -7.174 -12.814 1.00 96.62 105 PRO A CA 1
ATOM 868 C C . PRO A 1 105 ? -7.975 -8.535 -13.065 1.00 96.62 105 PRO A C 1
ATOM 870 O O . PRO A 1 105 ? -8.677 -9.538 -13.130 1.00 96.62 105 PRO A O 1
ATOM 873 N N . PHE A 1 106 ? -6.641 -8.589 -13.082 1.00 96.19 106 PHE A N 1
ATOM 874 C CA . PHE A 1 106 ? -5.905 -9.838 -13.272 1.00 96.19 106 PHE A CA 1
ATOM 875 C C . PHE A 1 106 ? -6.178 -10.866 -12.160 1.00 96.19 106 PHE A C 1
ATOM 877 O O . PHE 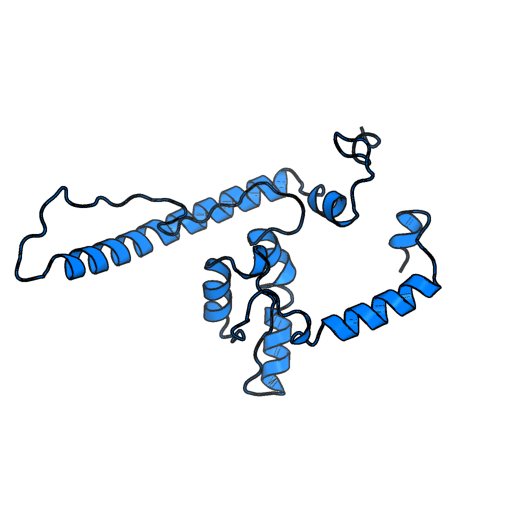A 1 106 ? -6.389 -12.046 -12.434 1.00 96.19 106 PHE A O 1
ATOM 884 N N . ALA A 1 107 ? -6.230 -10.428 -10.899 1.00 96.12 107 ALA A N 1
ATOM 885 C CA . ALA A 1 107 ? -6.576 -11.294 -9.776 1.00 96.12 107 ALA A CA 1
ATOM 886 C C . ALA A 1 107 ? -8.010 -11.834 -9.896 1.00 96.12 107 ALA A C 1
ATOM 888 O O . ALA A 1 107 ? -8.244 -13.011 -9.635 1.00 96.12 107 ALA A O 1
ATOM 889 N N . LYS A 1 108 ? -8.959 -11.002 -10.344 1.00 95.88 108 LYS A N 1
ATOM 890 C CA . LYS A 1 108 ? -10.349 -11.412 -10.588 1.00 95.88 108 LYS A CA 1
ATOM 891 C C . LYS A 1 108 ? -10.480 -12.402 -11.737 1.00 95.88 108 LYS A C 1
ATOM 893 O O . LYS A 1 108 ? -11.267 -13.333 -11.620 1.00 95.88 108 LYS A O 1
ATOM 898 N N . GLU A 1 109 ? -9.708 -12.240 -12.806 1.00 96.62 109 GLU A N 1
ATOM 899 C CA . GLU A 1 109 ? -9.625 -13.233 -13.884 1.00 96.62 109 GLU A CA 1
ATOM 900 C C . GLU A 1 109 ? -9.101 -14.569 -13.343 1.00 96.62 109 GLU A C 1
ATOM 902 O O . GLU A 1 109 ? -9.719 -15.609 -13.546 1.00 96.62 109 GLU A O 1
ATOM 907 N N . CYS A 1 110 ? -8.026 -14.548 -12.550 1.00 95.81 110 CYS A N 1
ATOM 908 C CA . CYS A 1 110 ? -7.485 -15.761 -11.933 1.00 95.81 110 CYS A CA 1
ATOM 909 C C . CYS A 1 110 ? -8.472 -16.439 -10.967 1.00 95.81 110 CYS A C 1
ATOM 911 O O . CYS A 1 110 ? -8.517 -17.668 -10.917 1.00 95.81 110 CYS A O 1
ATOM 913 N N . LEU A 1 111 ? -9.278 -15.660 -10.235 1.00 95.88 111 LEU A N 1
ATOM 914 C CA . LEU A 1 111 ? -10.318 -16.165 -9.333 1.00 95.88 111 LEU A CA 1
ATOM 915 C C . LEU A 1 111 ? -11.425 -16.943 -10.058 1.00 95.88 111 LEU A C 1
ATOM 917 O O . LEU A 1 111 ? -12.024 -17.820 -9.438 1.00 95.88 111 LEU A O 1
ATOM 921 N N . GLN A 1 112 ? -11.687 -16.655 -11.339 1.00 95.25 112 GLN A N 1
ATOM 922 C CA . GLN A 1 112 ? -12.682 -17.391 -12.131 1.00 95.25 112 GLN A CA 1
ATOM 923 C C . GLN A 1 112 ? -12.253 -18.846 -12.350 1.00 95.25 112 GLN A C 1
ATOM 925 O O . GLN A 1 112 ? -13.059 -19.757 -12.181 1.00 95.25 112 GLN A O 1
ATOM 930 N N . ASP A 1 113 ? -10.973 -19.061 -12.664 1.00 95.75 113 ASP A N 1
ATOM 931 C CA . ASP A 1 113 ? -10.418 -20.397 -12.911 1.00 95.75 113 ASP A CA 1
ATOM 932 C C . ASP A 1 113 ? -10.000 -21.113 -11.621 1.00 95.75 113 ASP A C 1
ATOM 934 O O . ASP A 1 113 ? -10.021 -22.342 -11.535 1.00 95.75 113 ASP A O 1
ATOM 938 N N . ARG A 1 114 ? -9.538 -20.348 -10.627 1.00 95.50 114 ARG A N 1
ATOM 939 C CA . ARG A 1 114 ? -8.953 -20.845 -9.378 1.00 95.50 114 ARG A CA 1
ATOM 940 C C . ARG A 1 114 ? -9.633 -20.160 -8.195 1.00 95.50 114 ARG A C 1
ATOM 942 O O . ARG A 1 114 ? -9.133 -19.135 -7.707 1.00 95.50 114 ARG A O 1
ATOM 949 N N . PRO A 1 115 ? -10.751 -20.731 -7.712 1.00 90.56 115 PRO A N 1
ATOM 950 C CA . PRO A 1 115 ? -11.360 -20.302 -6.462 1.00 90.56 115 PRO A CA 1
ATOM 951 C C . PRO A 1 115 ? -10.300 -20.347 -5.354 1.00 90.56 115 PRO A C 1
ATOM 953 O O . PRO A 1 115 ? -9.546 -21.313 -5.291 1.00 90.56 115 PRO A O 1
ATOM 956 N N . GLN A 1 116 ? -10.236 -19.320 -4.497 1.00 92.94 116 GLN A N 1
ATOM 957 C CA . GLN A 1 116 ? -9.194 -19.118 -3.462 1.00 92.94 116 GLN A CA 1
ATOM 958 C C . GLN A 1 116 ? -7.851 -18.549 -3.955 1.00 92.94 116 GLN A C 1
ATOM 960 O O . GLN A 1 116 ? -6.839 -18.643 -3.261 1.00 92.94 116 GLN A O 1
ATOM 965 N N . THR A 1 117 ? -7.811 -17.929 -5.137 1.00 94.69 117 THR A N 1
ATOM 966 C CA . THR A 1 117 ? -6.632 -17.149 -5.540 1.00 94.69 117 THR A CA 1
ATOM 967 C C . THR A 1 117 ? -6.375 -16.013 -4.547 1.00 94.69 117 THR A C 1
ATOM 969 O O . THR A 1 117 ? -7.256 -15.198 -4.281 1.00 94.69 117 THR A O 1
ATOM 972 N N . VAL A 1 118 ? -5.138 -15.926 -4.059 1.00 94.94 118 VAL A N 1
ATOM 973 C CA . VAL A 1 118 ? -4.662 -14.847 -3.186 1.00 94.94 118 VAL A CA 1
ATOM 974 C C . VAL A 1 118 ? -3.541 -14.070 -3.866 1.00 94.94 118 VAL A C 1
ATOM 976 O O . VAL A 1 118 ? -2.686 -14.643 -4.545 1.00 94.94 118 VAL A O 1
ATOM 979 N N . VAL A 1 119 ? -3.520 -12.753 -3.676 1.00 95.12 119 VAL A N 1
ATOM 980 C CA . VAL A 1 119 ? -2.466 -11.881 -4.205 1.00 95.12 119 VAL A CA 1
ATOM 981 C C . VAL 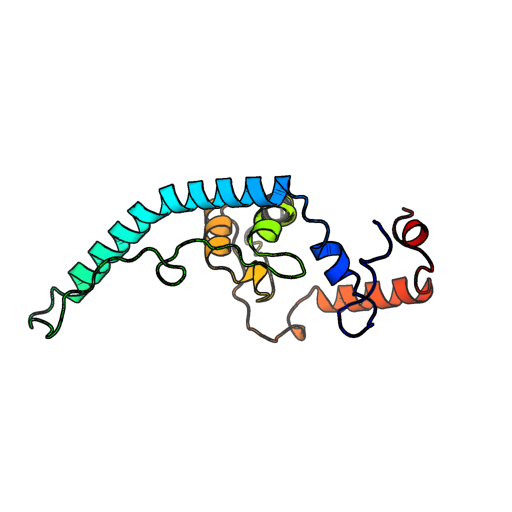A 1 119 ? -1.286 -11.844 -3.239 1.00 95.12 119 VAL A C 1
ATOM 983 O O . VAL A 1 119 ? -1.455 -11.592 -2.048 1.00 95.12 119 VAL A O 1
ATOM 986 N N . MET A 1 120 ? -0.075 -12.059 -3.750 1.00 93.62 120 MET A N 1
ATOM 987 C CA . MET A 1 120 ? 1.166 -11.984 -2.976 1.00 93.62 120 MET A CA 1
ATOM 988 C C . MET A 1 120 ? 1.965 -10.734 -3.362 1.00 93.62 120 MET A C 1
ATOM 990 O O . MET A 1 120 ? 2.328 -10.558 -4.523 1.00 93.62 120 MET A O 1
ATOM 994 N N . GLU A 1 121 ? 2.272 -9.891 -2.375 1.00 91.69 121 GLU A N 1
ATOM 995 C CA . GLU A 1 121 ? 3.096 -8.684 -2.515 1.00 91.69 121 GLU A CA 1
ATOM 996 C C . GLU A 1 121 ? 4.107 -8.602 -1.370 1.00 91.69 121 GLU A C 1
ATOM 998 O O . GLU A 1 121 ? 3.830 -9.033 -0.249 1.00 91.69 121 GLU A O 1
ATOM 1003 N N . ASP A 1 122 ? 5.267 -7.999 -1.629 1.00 91.25 122 ASP A N 1
ATOM 1004 C CA . ASP A 1 122 ? 6.233 -7.695 -0.581 1.00 91.25 122 ASP A CA 1
ATOM 1005 C C . ASP A 1 122 ? 5.789 -6.491 0.279 1.00 91.25 122 ASP A C 1
ATOM 1007 O O . ASP A 1 122 ? 4.871 -5.738 -0.051 1.00 91.25 122 ASP A O 1
ATOM 1011 N N . LYS A 1 123 ? 6.477 -6.266 1.404 1.00 90.06 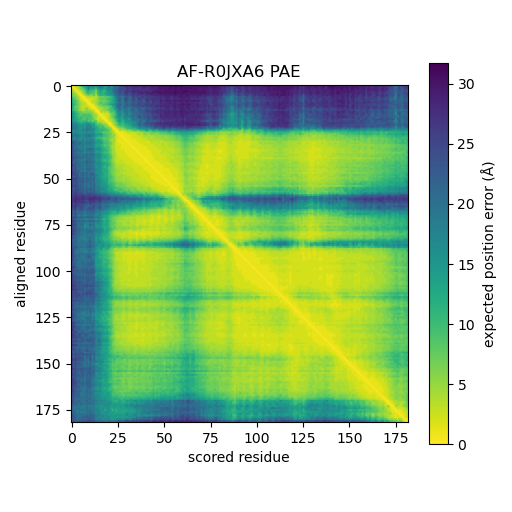123 LYS A N 1
ATOM 1012 C CA . LYS A 1 123 ? 6.195 -5.154 2.332 1.00 90.06 123 LYS A CA 1
ATOM 1013 C C . LYS A 1 123 ? 6.857 -3.826 1.931 1.00 90.06 123 LYS A C 1
ATOM 1015 O O . LYS A 1 123 ? 7.189 -3.018 2.801 1.00 90.06 123 LYS A O 1
ATOM 1020 N N . ALA A 1 124 ? 7.041 -3.566 0.635 1.00 89.31 124 ALA A N 1
ATOM 1021 C CA . ALA A 1 124 ? 7.528 -2.268 0.179 1.00 89.31 124 ALA A CA 1
ATOM 1022 C C . ALA A 1 124 ? 6.607 -1.131 0.681 1.00 89.31 124 ALA A C 1
ATOM 1024 O O . ALA A 1 124 ? 5.389 -1.318 0.762 1.00 89.31 124 ALA A O 1
ATOM 1025 N N . PRO A 1 125 ? 7.128 0.077 0.979 1.00 89.56 125 PRO A N 1
ATOM 1026 C CA . PRO A 1 125 ? 6.326 1.163 1.558 1.00 89.56 125 PRO A CA 1
ATOM 1027 C C . PRO A 1 125 ? 5.070 1.546 0.757 1.00 89.56 125 PRO A C 1
ATOM 1029 O O . PRO A 1 125 ? 4.086 1.997 1.338 1.00 89.56 125 PRO A O 1
ATOM 1032 N N . ALA A 1 126 ? 5.082 1.362 -0.568 1.00 90.69 126 ALA A N 1
ATOM 1033 C CA . ALA A 1 126 ? 3.919 1.613 -1.418 1.00 90.69 126 ALA A CA 1
ATOM 1034 C C . ALA A 1 126 ? 2.792 0.577 -1.221 1.00 90.69 126 ALA A C 1
ATOM 1036 O O . ALA A 1 126 ? 1.617 0.941 -1.308 1.00 90.69 126 ALA A O 1
ATOM 1037 N N . HIS A 1 127 ? 3.141 -0.680 -0.930 1.00 90.81 127 HIS A N 1
ATOM 1038 C CA . HIS A 1 127 ? 2.211 -1.802 -0.732 1.00 90.81 127 HIS A CA 1
ATOM 1039 C C . HIS A 1 127 ? 1.745 -1.904 0.730 1.00 90.81 127 HIS A C 1
ATOM 1041 O O . HIS A 1 127 ? 0.611 -2.294 1.015 1.00 90.81 127 HIS A O 1
ATOM 1047 N N . ALA A 1 128 ? 2.620 -1.525 1.667 1.00 90.81 128 ALA A N 1
ATOM 1048 C CA . ALA A 1 128 ? 2.380 -1.580 3.108 1.00 90.81 128 ALA A CA 1
ATOM 1049 C C . ALA A 1 128 ? 1.522 -0.417 3.643 1.00 90.81 128 ALA A C 1
ATOM 1051 O O . ALA A 1 128 ? 1.195 -0.394 4.829 1.00 90.81 128 ALA A O 1
ATOM 1052 N N . HIS A 1 129 ? 1.162 0.557 2.801 1.00 92.31 129 HIS A N 1
ATOM 1053 C CA . HIS A 1 129 ? 0.291 1.653 3.213 1.00 92.31 129 HIS A CA 1
ATOM 1054 C C . HIS A 1 129 ? -1.083 1.109 3.637 1.00 92.31 129 HIS A C 1
ATOM 1056 O O . HIS A 1 129 ? -1.696 0.337 2.901 1.00 92.31 129 HIS A O 1
ATOM 1062 N N . HIS A 1 130 ? -1.582 1.527 4.806 1.00 88.94 130 HIS A N 1
ATOM 1063 C CA . HIS A 1 130 ? -2.806 0.981 5.414 1.00 88.94 130 HIS A CA 1
ATOM 1064 C C . HIS A 1 130 ? -4.019 1.042 4.472 1.00 88.94 130 HIS A C 1
ATOM 1066 O O . HIS A 1 130 ? -4.821 0.113 4.427 1.00 88.94 130 HIS A O 1
ATOM 1072 N N . TYR A 1 131 ? -4.107 2.100 3.661 1.00 91.81 131 TYR A N 1
ATOM 1073 C CA . TYR A 1 131 ? -5.209 2.290 2.721 1.00 91.81 131 TYR A CA 1
ATOM 1074 C C . TYR A 1 131 ? -5.251 1.245 1.594 1.00 91.81 131 TYR A C 1
ATOM 1076 O O . TYR A 1 131 ? -6.320 0.988 1.054 1.00 91.81 131 TYR A O 1
ATOM 1084 N N . GLN A 1 132 ? -4.137 0.567 1.281 1.00 92.81 132 GLN A N 1
ATOM 1085 C CA . GLN A 1 132 ? -4.161 -0.509 0.282 1.00 92.81 132 GLN A CA 1
ATOM 1086 C C . GLN A 1 132 ? -5.052 -1.667 0.727 1.00 92.81 132 GLN A C 1
ATOM 1088 O O . GLN A 1 132 ? -5.761 -2.236 -0.096 1.00 92.81 132 GLN A O 1
ATOM 1093 N N . SER A 1 133 ? -5.067 -1.992 2.025 1.00 91.44 133 SER A N 1
ATOM 1094 C CA . SER A 1 133 ? -5.941 -3.043 2.556 1.00 91.44 133 SER A CA 1
ATOM 1095 C C . SER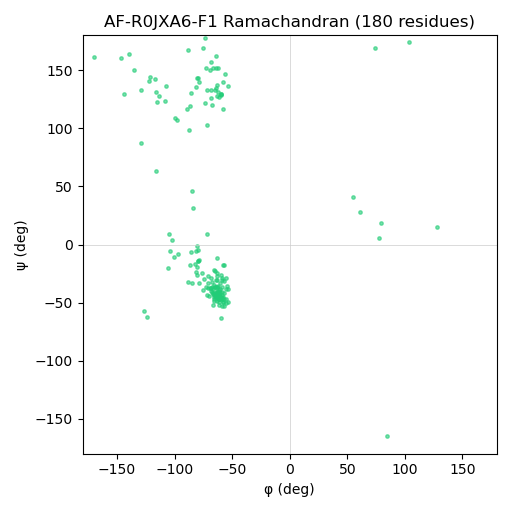 A 1 133 ? -7.417 -2.720 2.322 1.00 91.44 133 SER A C 1
ATOM 1097 O O . SER A 1 133 ? -8.174 -3.611 1.961 1.00 91.44 133 SER A O 1
ATOM 1099 N N . VAL A 1 134 ? -7.805 -1.444 2.449 1.00 92.31 134 VAL A N 1
ATOM 1100 C CA . VAL A 1 134 ? -9.176 -0.987 2.172 1.00 92.31 134 VAL A CA 1
ATOM 1101 C C . VAL A 1 134 ? -9.537 -1.237 0.709 1.00 92.31 134 VAL A C 1
ATOM 1103 O O . VAL A 1 134 ? -10.614 -1.744 0.427 1.00 92.31 134 VAL A O 1
ATOM 1106 N N . ILE A 1 135 ? -8.626 -0.946 -0.222 1.00 94.56 135 ILE A N 1
ATOM 1107 C CA . ILE A 1 135 ? -8.849 -1.186 -1.654 1.00 94.56 135 ILE A CA 1
ATOM 1108 C C . ILE A 1 135 ? -9.012 -2.679 -1.954 1.00 94.56 135 ILE A C 1
ATOM 1110 O O . ILE A 1 135 ? -9.936 -3.051 -2.668 1.00 94.56 135 ILE A O 1
ATOM 1114 N N . TYR A 1 136 ? -8.166 -3.541 -1.387 1.00 95.44 136 TYR A N 1
ATOM 1115 C CA . TYR A 1 136 ? -8.319 -4.993 -1.532 1.00 95.44 136 TYR A CA 1
ATOM 1116 C C . TYR A 1 136 ? -9.678 -5.484 -1.013 1.00 95.44 136 TYR A C 1
ATOM 1118 O O . TYR A 1 136 ? -10.380 -6.192 -1.735 1.00 95.44 136 TYR A O 1
ATOM 1126 N N . SER A 1 137 ? -10.087 -5.036 0.182 1.00 94.38 137 SER A N 1
ATOM 1127 C CA . SER A 1 137 ? -11.404 -5.343 0.753 1.00 94.38 137 SER A CA 1
ATOM 1128 C C . SER A 1 137 ? -12.556 -4.843 -0.121 1.00 94.38 137 SER A C 1
ATOM 1130 O O . SER A 1 137 ? -13.493 -5.590 -0.358 1.00 94.38 137 SER A O 1
ATOM 1132 N N . LEU A 1 138 ? -12.479 -3.617 -0.649 1.00 95.00 138 LEU A N 1
ATOM 1133 C CA . LEU A 1 138 ? -13.512 -3.041 -1.522 1.00 95.00 138 LEU A CA 1
ATOM 1134 C C . LEU A 1 138 ? -13.698 -3.806 -2.836 1.00 95.00 138 LEU A C 1
ATOM 1136 O O . LEU A 1 138 ? -14.745 -3.700 -3.470 1.00 95.00 138 LEU A O 1
ATOM 1140 N N . HIS A 1 139 ? -12.671 -4.525 -3.282 1.00 94.88 139 HIS A N 1
ATOM 1141 C CA . HIS A 1 139 ? -12.707 -5.279 -4.527 1.00 94.88 139 HIS A CA 1
ATOM 1142 C C . HIS A 1 139 ? -12.914 -6.784 -4.329 1.00 94.88 139 HIS A C 1
ATOM 1144 O O . HIS A 1 139 ? -12.912 -7.490 -5.341 1.00 94.88 139 HIS A O 1
ATOM 1150 N N . ASP A 1 140 ? -13.109 -7.251 -3.092 1.00 95.06 140 ASP A N 1
ATOM 1151 C CA . ASP A 1 140 ? -13.239 -8.668 -2.729 1.00 95.06 140 ASP A CA 1
ATOM 1152 C C . ASP A 1 140 ? -12.051 -9.514 -3.218 1.00 95.06 140 ASP A C 1
ATOM 1154 O O . ASP A 1 140 ? -12.211 -10.614 -3.748 1.00 95.06 140 ASP A O 1
ATOM 1158 N N . VAL A 1 141 ? -10.834 -8.972 -3.090 1.00 95.44 141 VAL A N 1
ATOM 1159 C CA . VAL A 1 141 ? -9.592 -9.673 -3.443 1.00 95.44 141 VAL A CA 1
ATOM 1160 C C . VAL A 1 141 ? -8.762 -9.888 -2.187 1.00 95.44 141 VAL A C 1
ATOM 1162 O O . VAL A 1 141 ? -8.382 -8.938 -1.502 1.00 95.44 141 VAL A O 1
ATOM 1165 N N . GLU A 1 142 ? -8.438 -11.146 -1.905 1.00 94.50 142 GLU A N 1
ATOM 1166 C CA . GLU A 1 142 ? -7.612 -11.508 -0.759 1.00 94.50 142 GLU A CA 1
ATOM 1167 C C . GLU A 1 142 ? -6.125 -11.267 -1.032 1.00 94.50 142 GLU A C 1
ATOM 1169 O O . GLU A 1 142 ? -5.600 -11.569 -2.109 1.00 94.50 142 GLU A O 1
ATOM 1174 N N . ARG A 1 143 ? -5.425 -10.751 -0.017 1.00 93.62 143 ARG A N 1
ATOM 1175 C CA . ARG A 1 143 ? -3.976 -10.544 -0.041 1.00 93.62 143 ARG A CA 1
ATOM 1176 C C . ARG A 1 143 ? -3.297 -11.417 1.004 1.00 93.62 143 ARG A C 1
ATOM 1178 O O . ARG A 1 143 ? -3.671 -11.401 2.175 1.00 93.62 143 ARG A O 1
ATOM 1185 N N . LEU A 1 144 ? -2.249 -12.117 0.584 1.00 93.88 144 LEU A N 1
ATOM 1186 C CA . LEU A 1 144 ? -1.422 -12.948 1.446 1.00 93.88 144 LEU A CA 1
ATOM 1187 C C . LEU A 1 144 ? -0.702 -12.095 2.500 1.00 93.88 144 LEU A C 1
ATOM 1189 O O . LEU A 1 144 ? -0.098 -11.062 2.198 1.00 93.88 144 LEU A O 1
ATOM 1193 N N . LEU A 1 145 ? -0.720 -12.559 3.750 1.00 91.38 145 LEU A N 1
ATOM 1194 C CA . LEU A 1 145 ? 0.088 -11.972 4.813 1.00 91.38 145 LEU A CA 1
ATOM 1195 C C . LEU A 1 145 ? 1.576 -12.230 4.543 1.00 91.38 145 LEU A C 1
ATOM 1197 O O . LEU A 1 145 ? 2.014 -13.376 4.513 1.00 91.38 145 LEU A O 1
ATOM 1201 N N . TRP A 1 146 ? 2.360 -11.158 4.408 1.00 92.44 146 TRP A N 1
ATOM 1202 C CA . TRP A 1 146 ? 3.779 -11.255 4.066 1.00 92.44 146 TRP A CA 1
ATOM 1203 C C . TRP A 1 146 ? 4.728 -10.938 5.229 1.00 92.44 146 TRP A C 1
ATOM 1205 O O . TRP A 1 146 ? 4.560 -9.943 5.956 1.00 92.44 146 TRP A O 1
ATOM 1215 N N . CYS A 1 147 ? 5.774 -11.753 5.380 1.00 90.56 147 CYS A N 1
ATOM 1216 C CA . CYS A 1 147 ? 6.890 -11.495 6.285 1.00 90.56 147 CYS A CA 1
ATOM 1217 C C . CYS A 1 147 ? 7.902 -10.525 5.649 1.00 90.56 147 CYS A C 1
ATOM 1219 O O . CYS A 1 147 ? 8.235 -10.601 4.471 1.00 90.56 147 CYS A O 1
ATOM 1221 N N . GLY A 1 148 ? 8.368 -9.542 6.424 1.00 89.00 148 GLY A N 1
ATOM 1222 C CA . GLY A 1 148 ? 9.359 -8.582 5.929 1.00 89.00 148 GLY A CA 1
ATOM 1223 C C . GLY A 1 148 ? 10.723 -9.244 5.716 1.00 89.00 148 GLY A C 1
ATOM 1224 O O . GLY A 1 148 ? 11.071 -10.158 6.454 1.00 89.00 148 GLY A O 1
ATOM 1225 N N . ASN A 1 149 ? 11.506 -8.737 4.759 1.00 88.88 149 ASN A N 1
ATOM 1226 C CA . ASN A 1 149 ? 12.863 -9.211 4.441 1.00 88.88 149 ASN A CA 1
ATOM 1227 C C . ASN A 1 149 ? 12.964 -10.681 3.990 1.00 88.88 149 ASN A C 1
ATOM 1229 O O . ASN A 1 149 ? 14.018 -11.287 4.157 1.00 88.88 149 ASN A O 1
ATOM 1233 N N . SER A 1 150 ? 11.911 -11.231 3.382 1.00 92.06 150 SER A N 1
ATOM 1234 C CA . SER A 1 150 ? 11.900 -12.608 2.861 1.00 92.06 150 SER A CA 1
ATOM 1235 C C . SER A 1 150 ? 11.728 -12.651 1.339 1.00 92.06 150 SER A C 1
ATOM 1237 O O . SER A 1 150 ? 10.704 -13.126 0.854 1.00 92.06 150 SER A O 1
ATOM 1239 N N . PRO A 1 151 ? 12.669 -12.099 0.549 1.00 89.88 151 PRO A N 1
ATOM 1240 C CA . PRO A 1 151 ? 12.576 -12.158 -0.910 1.00 89.88 151 PRO A CA 1
ATOM 1241 C C . PRO A 1 151 ? 12.627 -13.606 -1.427 1.00 89.88 151 PRO A C 1
ATOM 1243 O O . PRO A 1 151 ? 11.980 -13.937 -2.410 1.00 89.88 151 PRO A O 1
ATOM 1246 N N . ASP A 1 152 ? 13.330 -14.491 -0.727 1.00 90.25 152 ASP A N 1
ATOM 1247 C CA . ASP A 1 152 ? 13.464 -15.918 -1.025 1.00 90.25 152 ASP A CA 1
ATOM 1248 C C . ASP A 1 152 ? 12.129 -16.675 -1.051 1.00 90.25 152 ASP A C 1
ATOM 1250 O O . ASP A 1 152 ? 11.973 -17.619 -1.824 1.00 90.25 152 ASP A O 1
ATOM 1254 N N . CYS A 1 153 ? 11.144 -16.240 -0.264 1.00 90.25 153 CYS A N 1
ATOM 1255 C CA . CYS A 1 153 ? 9.803 -16.817 -0.294 1.00 90.25 153 CYS A CA 1
ATOM 1256 C C . CYS A 1 153 ? 8.961 -16.318 -1.481 1.00 90.25 153 CYS A C 1
ATOM 1258 O O . CYS A 1 153 ? 7.889 -16.866 -1.737 1.00 90.25 153 CYS A O 1
ATOM 1260 N N . ASN A 1 154 ? 9.382 -15.256 -2.181 1.00 91.19 154 ASN A N 1
ATOM 1261 C CA . ASN A 1 154 ? 8.595 -14.635 -3.242 1.00 91.19 154 ASN A CA 1
ATOM 1262 C C . ASN A 1 154 ? 8.890 -15.285 -4.601 1.00 91.19 154 ASN A C 1
ATOM 1264 O O . ASN A 1 154 ? 9.979 -15.153 -5.162 1.00 91.19 154 ASN A O 1
ATOM 1268 N N . CYS A 1 155 ? 7.870 -15.913 -5.185 1.00 89.94 155 CYS A N 1
ATOM 1269 C CA . CYS A 1 155 ? 7.934 -16.570 -6.490 1.00 89.94 155 CYS A CA 1
ATOM 1270 C C . CYS A 1 155 ? 8.374 -15.657 -7.651 1.00 89.94 155 CYS A C 1
ATOM 1272 O O . CYS A 1 155 ? 8.765 -16.171 -8.698 1.00 89.94 155 CYS A O 1
ATOM 1274 N N . ILE A 1 156 ? 8.329 -14.326 -7.508 1.00 90.81 156 ILE A N 1
ATOM 1275 C CA . ILE A 1 156 ? 8.807 -13.404 -8.550 1.00 90.81 156 ILE A CA 1
ATOM 1276 C C . ILE A 1 156 ? 10.339 -13.305 -8.613 1.00 90.81 156 ILE A C 1
ATOM 1278 O O . ILE A 1 156 ? 10.886 -12.975 -9.666 1.00 90.81 156 ILE A O 1
ATOM 1282 N N . GLU A 1 157 ? 11.061 -13.599 -7.528 1.00 90.25 157 GLU A N 1
ATOM 1283 C CA . GLU A 1 157 ? 12.519 -13.421 -7.487 1.00 90.25 157 GLU A CA 1
ATOM 1284 C C . GLU A 1 157 ? 13.271 -14.328 -8.479 1.00 90.25 157 GLU A C 1
ATOM 1286 O O . GLU A 1 157 ? 14.130 -13.824 -9.218 1.00 90.25 157 GLU A O 1
ATOM 1291 N N . PRO A 1 158 ? 12.930 -15.629 -8.617 1.00 89.75 158 PRO A N 1
ATOM 1292 C CA . PRO A 1 158 ? 13.491 -16.465 -9.678 1.00 89.75 158 PRO A CA 1
ATOM 1293 C C . PRO A 1 158 ? 13.201 -15.923 -11.086 1.00 89.75 158 PRO A C 1
ATOM 1295 O O . PRO A 1 158 ? 14.071 -15.975 -11.962 1.00 89.75 158 PRO A O 1
ATOM 1298 N N . CYS A 1 159 ? 12.016 -15.340 -11.305 1.00 92.12 159 CYS A N 1
ATOM 1299 C CA . CYS A 1 159 ? 11.658 -14.716 -12.580 1.00 92.12 159 CYS A CA 1
ATOM 1300 C C . CYS A 1 159 ? 12.566 -13.519 -12.879 1.00 92.12 159 CYS A C 1
ATOM 1302 O O . CYS A 1 159 ? 13.082 -13.400 -13.993 1.00 92.12 159 CYS A O 1
ATOM 1304 N N . TRP A 1 160 ? 12.845 -12.671 -11.884 1.00 89.81 160 TRP A N 1
ATOM 1305 C CA . TRP A 1 160 ? 13.793 -11.570 -12.050 1.00 89.81 160 TRP A CA 1
ATOM 1306 C C . TRP A 1 160 ? 15.196 -12.052 -12.380 1.00 89.81 160 TRP A C 1
ATOM 1308 O O . TRP A 1 160 ? 15.870 -11.430 -13.202 1.00 89.81 160 TRP A O 1
ATOM 1318 N N . PHE A 1 161 ? 15.658 -13.141 -11.767 1.00 89.00 161 PHE A N 1
ATOM 1319 C CA . PHE A 1 161 ? 16.960 -13.716 -12.093 1.00 89.00 161 PHE A CA 1
ATOM 1320 C C . PHE A 1 161 ? 17.038 -14.136 -13.565 1.00 89.00 161 PHE A C 1
ATOM 1322 O O . PHE A 1 161 ? 17.986 -13.762 -14.262 1.00 89.00 161 PHE A O 1
ATOM 1329 N N . TYR A 1 162 ? 16.017 -14.840 -14.057 1.00 91.31 162 TYR A N 1
ATOM 1330 C CA . TYR A 1 162 ? 15.939 -15.245 -15.458 1.00 91.31 162 TYR A CA 1
ATOM 1331 C C . TYR A 1 162 ? 15.907 -14.036 -16.405 1.00 91.31 162 TYR A C 1
ATOM 1333 O O . TYR A 1 162 ? 16.730 -13.943 -17.316 1.00 91.31 162 TYR A O 1
ATOM 1341 N N . ILE A 1 163 ? 15.029 -13.062 -16.145 1.00 91.06 163 ILE A N 1
ATOM 1342 C CA . ILE A 1 163 ? 14.904 -11.845 -16.962 1.00 91.06 163 ILE A CA 1
ATOM 1343 C C . ILE A 1 163 ? 16.225 -11.070 -16.989 1.00 91.06 163 ILE A C 1
ATOM 1345 O O . ILE A 1 163 ? 16.680 -10.661 -18.058 1.00 91.06 163 ILE A O 1
ATOM 1349 N N . LYS A 1 164 ? 16.883 -10.890 -15.836 1.00 89.38 164 LYS A N 1
ATOM 1350 C CA . LYS A 1 164 ? 18.197 -10.235 -15.763 1.00 89.38 164 LYS A CA 1
ATOM 1351 C C . LYS A 1 164 ? 19.219 -10.971 -16.619 1.00 89.38 164 LYS A C 1
ATOM 1353 O O . LYS A 1 164 ? 19.855 -10.347 -17.456 1.00 89.38 164 LYS A O 1
ATOM 1358 N N . ARG A 1 165 ? 19.328 -12.293 -16.488 1.00 90.25 165 ARG A N 1
ATOM 1359 C CA . ARG A 1 165 ? 20.258 -13.093 -17.295 1.00 90.25 165 ARG A CA 1
ATOM 1360 C C . ARG A 1 165 ? 20.014 -12.924 -18.796 1.00 90.25 165 ARG A C 1
ATOM 1362 O O . ARG A 1 165 ? 20.972 -12.719 -19.536 1.00 90.25 165 ARG A O 1
ATOM 1369 N N . GLU A 1 166 ? 18.765 -13.001 -19.249 1.00 89.44 166 GLU A N 1
ATOM 1370 C CA . GLU A 1 166 ? 18.433 -12.857 -20.673 1.00 89.44 166 GLU A CA 1
ATOM 1371 C C . GLU A 1 166 ? 18.667 -11.434 -21.191 1.00 89.44 166 GLU A C 1
ATOM 1373 O O . GLU A 1 166 ? 19.190 -11.248 -22.289 1.00 89.44 166 GLU A O 1
ATOM 1378 N N . THR A 1 167 ? 18.338 -10.417 -20.395 1.00 86.31 167 THR A N 1
ATOM 1379 C CA . THR A 1 167 ? 18.584 -9.015 -20.763 1.00 86.31 167 THR A CA 1
ATOM 1380 C C . THR A 1 167 ? 20.074 -8.676 -20.775 1.00 86.31 167 THR A C 1
ATOM 1382 O O . THR A 1 167 ? 20.521 -7.995 -21.693 1.00 86.31 167 THR A O 1
ATOM 1385 N N . THR A 1 168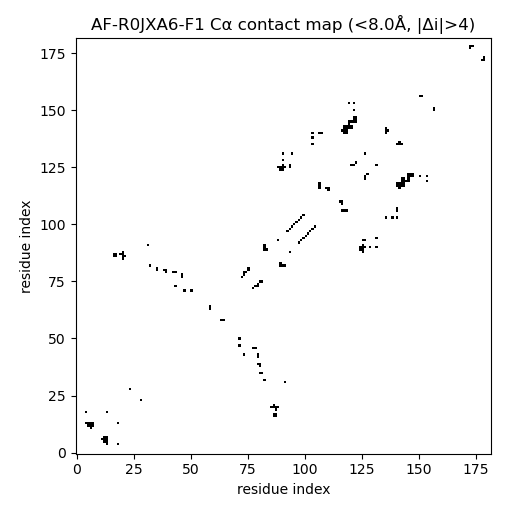 ? 20.877 -9.212 -19.850 1.00 87.38 168 THR A N 1
ATOM 1386 C CA . THR A 1 168 ? 22.333 -8.995 -19.819 1.00 87.38 168 THR A CA 1
ATOM 1387 C C . THR A 1 168 ? 23.029 -9.506 -21.082 1.00 87.38 168 THR A C 1
ATOM 1389 O O . THR A 1 168 ? 23.975 -8.868 -21.537 1.00 87.38 168 THR A O 1
ATOM 1392 N N . LYS A 1 169 ? 22.542 -10.587 -21.711 1.00 89.12 169 LYS A N 1
ATOM 1393 C CA . LYS A 1 169 ? 23.087 -11.074 -22.997 1.00 89.12 169 LYS A CA 1
ATOM 1394 C C . LYS A 1 169 ? 23.005 -10.031 -24.114 1.00 89.12 169 LYS A C 1
ATOM 1396 O O . LYS A 1 169 ? 23.829 -10.055 -25.020 1.00 89.12 169 LYS A O 1
ATOM 1401 N N . LYS A 1 170 ? 22.018 -9.132 -24.058 1.00 84.31 170 LYS A N 1
ATOM 1402 C CA . LYS A 1 170 ? 21.815 -8.067 -25.052 1.00 84.31 170 LYS A CA 1
ATOM 1403 C C . LYS A 1 170 ? 22.715 -6.850 -24.812 1.00 84.31 170 LYS A C 1
ATOM 1405 O O . LYS A 1 170 ? 22.727 -5.943 -25.636 1.00 84.31 170 LYS A O 1
ATOM 1410 N N . GLY A 1 171 ? 23.475 -6.836 -23.715 1.00 82.62 171 GLY A N 1
ATOM 1411 C CA . GLY A 1 171 ? 24.256 -5.681 -23.288 1.00 82.62 171 GLY A CA 1
ATOM 1412 C C . GLY A 1 171 ? 23.387 -4.569 -22.696 1.00 82.62 171 GLY A C 1
ATOM 1413 O O . GLY A 1 171 ? 22.157 -4.594 -22.756 1.00 82.62 171 GLY A O 1
ATOM 1414 N N . ALA A 1 172 ? 24.037 -3.586 -22.073 1.00 80.50 172 ALA A N 1
ATOM 1415 C CA . ALA A 1 172 ? 23.339 -2.399 -21.599 1.00 80.50 172 ALA A CA 1
ATOM 1416 C C . ALA A 1 172 ? 22.942 -1.526 -22.804 1.00 80.50 172 ALA A C 1
ATOM 1418 O O . ALA A 1 172 ? 23.803 -1.265 -23.653 1.00 80.50 172 ALA A O 1
ATOM 1419 N N . PRO A 1 173 ? 21.689 -1.040 -22.874 1.00 80.19 173 PRO A N 1
ATOM 1420 C CA . PRO A 1 173 ? 21.284 -0.126 -23.931 1.00 80.19 173 PRO A CA 1
ATOM 1421 C C . PRO A 1 173 ? 22.150 1.134 -23.865 1.00 80.19 173 PRO A C 1
ATOM 1423 O O . PRO A 1 173 ? 22.292 1.752 -22.808 1.00 80.19 173 PRO A O 1
ATOM 1426 N N . GLN A 1 174 ? 22.725 1.525 -24.998 1.00 81.44 174 GLN A N 1
ATOM 1427 C CA . GLN A 1 174 ? 23.620 2.679 -25.102 1.00 81.44 174 GLN A CA 1
ATOM 1428 C C . GLN A 1 174 ? 22.834 3.994 -25.171 1.00 81.44 174 GLN A C 1
ATOM 1430 O O . GLN A 1 174 ? 23.380 5.082 -24.981 1.00 81.44 174 GLN A O 1
ATOM 1435 N N . SER A 1 175 ? 21.524 3.918 -25.422 1.00 78.88 175 SER A N 1
ATOM 1436 C CA . SER A 1 175 ? 20.636 5.076 -25.439 1.00 78.88 175 SER A CA 1
ATOM 1437 C C . SER A 1 175 ? 19.222 4.754 -24.950 1.00 78.88 175 SER A C 1
ATOM 1439 O O . SER A 1 175 ? 18.762 3.616 -24.972 1.00 78.88 175 SER A O 1
ATOM 1441 N N . ARG A 1 176 ? 18.475 5.791 -24.547 1.00 71.44 176 ARG A N 1
ATOM 1442 C CA . ARG A 1 176 ? 17.054 5.647 -24.183 1.00 71.44 176 ARG A CA 1
ATOM 1443 C C . ARG A 1 176 ? 16.194 5.203 -25.369 1.00 71.44 176 ARG A C 1
ATOM 1445 O O . ARG A 1 176 ? 15.243 4.462 -25.167 1.00 71.44 176 ARG A O 1
ATOM 1452 N N . ALA A 1 177 ? 16.504 5.679 -26.575 1.00 78.56 177 ALA A N 1
ATOM 1453 C CA . ALA A 1 177 ? 15.769 5.301 -27.780 1.00 78.56 177 ALA A CA 1
ATOM 1454 C C . ALA A 1 177 ? 15.900 3.796 -28.045 1.00 78.56 177 ALA A C 1
ATOM 1456 O O . ALA A 1 177 ? 14.912 3.131 -28.328 1.00 78.56 177 ALA A O 1
ATOM 1457 N N . GLU A 1 178 ? 17.104 3.259 -27.857 1.00 76.38 178 GLU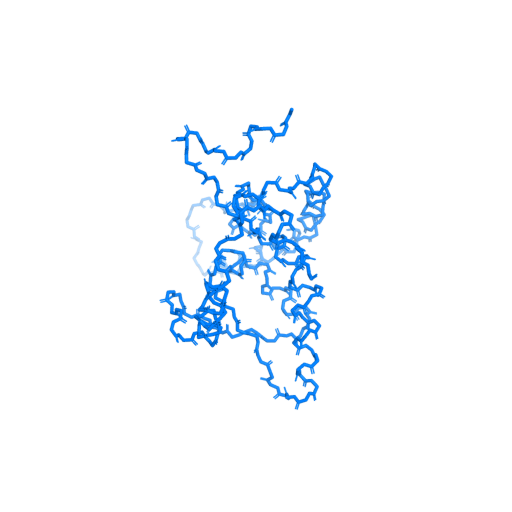 A N 1
ATOM 1458 C CA . GLU A 1 178 ? 17.375 1.825 -27.924 1.00 76.38 178 GLU A CA 1
ATOM 1459 C C . GLU A 1 178 ? 16.661 1.050 -26.807 1.00 76.38 178 GLU A C 1
ATOM 1461 O O . GLU A 1 178 ? 16.049 0.025 -27.078 1.00 76.38 178 GLU A O 1
ATOM 1466 N N . ALA A 1 179 ? 16.644 1.576 -25.578 1.00 70.00 179 ALA A N 1
ATOM 1467 C CA . ALA A 1 179 ? 15.968 0.939 -24.444 1.00 70.00 179 ALA A CA 1
ATOM 1468 C C . ALA A 1 179 ? 14.433 0.838 -24.584 1.00 70.00 179 ALA A C 1
ATOM 1470 O O . ALA A 1 179 ? 13.816 0.025 -23.903 1.00 70.00 179 ALA A O 1
ATOM 1471 N N . VAL A 1 180 ? 13.810 1.688 -25.409 1.00 75.19 180 VAL A N 1
ATOM 1472 C CA . VAL A 1 180 ? 12.343 1.763 -25.591 1.00 75.19 180 VAL A CA 1
ATOM 1473 C C . VAL A 1 180 ? 11.893 1.126 -26.913 1.00 75.19 180 VAL A C 1
ATOM 1475 O O . VAL A 1 180 ? 10.698 1.020 -27.174 1.00 75.19 180 VAL A O 1
ATOM 1478 N N . ARG A 1 181 ? 12.830 0.696 -27.762 1.00 69.00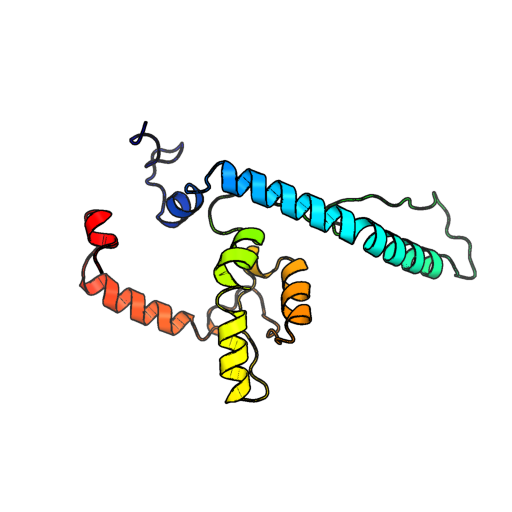 181 ARG A N 1
ATOM 1479 C CA . ARG A 1 181 ? 12.524 0.104 -29.062 1.00 69.00 181 ARG A CA 1
ATOM 1480 C C . ARG A 1 181 ? 11.934 -1.300 -28.860 1.00 69.00 181 ARG A C 1
ATOM 1482 O O . ARG A 1 181 ? 12.667 -2.225 -28.523 1.00 69.00 181 ARG A O 1
ATOM 1489 N N . VAL A 1 182 ? 10.611 -1.400 -29.010 1.00 52.06 182 VAL A N 1
ATOM 1490 C CA . VAL A 1 182 ? 9.830 -2.653 -28.999 1.00 52.06 182 VAL A CA 1
ATOM 1491 C C . VAL A 1 182 ? 10.102 -3.448 -30.269 1.00 52.06 182 VAL A C 1
ATOM 1493 O O . VAL A 1 182 ? 10.144 -2.813 -31.349 1.00 52.06 182 VAL A O 1
#

Secondary structure (DSSP, 8-state):
-TTTTSB-TTSPBPPHHHHHHH---HHHHHHHHHHHHHHHHHHHHHHHHHHHHHHHHHH-SSSPPPSPPP----STTTT-------SS--HHHHIIIIIIIIIHHHHHHHHHHSTT--B-----TTTS-HHHHHHHHHTT--B----TT-GGG-THHHHHHHHHHHHHHT---SSHHHHH--

InterPro domains:
  IPR036397 Ribonuclease H superfamily [G3DSA:3.30.420.10] (48-182)

Sequence (182 aa):
IFQQVRRDRYGREKSCADLAGALKTKAEKEDAARKIEQLNAELEPLQREEWELSESMRRTGLRNKPGRKPQWRWTENTGKLVRKPGGGIDWWRYQNCILIPKLIPFAKECLQDRPQTVVMEDKAPAHAHHYQSVIYSLHDVERLLWCGNSPDCNCIEPCWFYIKRETTKKGAPQSRAEAVRV

Radius of gyration: 22.11 Å; Cα contacts (8 Å, |Δi|>4): 117; chains: 1; bounding box: 44×44×67 Å

Organism: Exserohilum turcicum (strain 28A) (NCBI:txid671987)

Foldseek 3Di:
DPPPQQADPVRHGDDPQQVVQVPCDPVNVVVLVVVLVVVQVVVVVVLVVVVCVVLVVVQPDPDHDDDDRDDDDQDVVSPRDDDDRDTGQALSNCVPVPVVPPVLVVQVVVCVVDPPRAAEDACDNSCVRPVVVVVCVVSVHHHDDDDHPCVVVDPCPVVVVVVCVVVVVVPDDPDPVSVPDD

pLDDT: mean 83.4, std 15.32, range [28.83, 96.62]

Mean predicted aligned error: 9.95 Å

Solvent-accessible surface area (backbone atoms only — not comparable to full-atom values): 11341 Å² total; per-residue (Å²): 132,85,80,76,74,53,45,48,102,84,69,45,73,55,49,75,56,50,56,65,28,64,73,65,53,71,66,62,52,52,53,50,51,53,52,45,49,53,52,38,65,64,43,49,62,56,51,48,51,54,47,51,51,53,51,48,60,73,56,70,50,100,60,85,75,88,74,82,81,86,72,93,66,96,33,66,88,70,65,44,74,77,88,76,91,67,76,44,75,46,40,67,54,40,40,68,70,37,39,62,75,44,50,47,55,52,50,54,57,46,34,73,81,36,77,87,58,61,47,81,60,70,70,48,75,40,62,58,38,72,66,50,56,53,54,32,60,75,67,76,48,53,68,53,89,67,70,75,95,50,63,89,77,40,80,62,50,64,53,50,54,52,52,50,56,61,49,55,76,73,48,81,67,91,41,71,70,62,68,67,63,126

Nearest PDB structures (foldseek):
  8fnj-assembly1_G  TM=5.394E-01  e=1.156E+00  Homo sapiens
  6rny-assembly1_O  TM=6.886E-01  e=2.832E+00  Human spumaretrovirus
  4bac-assembly1_A-2  TM=7.026E-01  e=3.219E+00  Human spumaretrovirus
  3hpg-assembly3_D  TM=4.830E-01  e=1.400E+00  Visna/maedi virus EV1 KV1772
  8fnl-assembly1_G  TM=5.469E-01  e=2.492E+00  Homo sapiens